Protein AF-A0A925DDR9-F1 (afdb_monomer_lite)

Radius of gyration: 21.04 Å; chains: 1; bounding box: 67×28×56 Å

Structure (mmCIF, N/CA/C/O backbone):
data_AF-A0A925DDR9-F1
#
_entry.id   AF-A0A925DDR9-F1
#
loop_
_atom_site.group_PDB
_atom_site.id
_atom_site.type_symbol
_atom_site.label_atom_id
_atom_site.label_alt_id
_atom_site.label_comp_id
_atom_site.label_asym_id
_atom_site.label_entity_id
_atom_site.label_seq_id
_atom_site.pdbx_PDB_ins_code
_atom_site.Cartn_x
_atom_site.Cartn_y
_atom_site.Cartn_z
_atom_site.occupancy
_atom_site.B_iso_or_equiv
_atom_site.auth_seq_id
_atom_site.auth_comp_id
_atom_site.auth_asym_id
_atom_site.auth_atom_id
_atom_site.pdbx_PDB_model_num
ATOM 1 N N . MET A 1 1 ? 18.186 9.700 -29.144 1.00 68.19 1 MET A N 1
ATOM 2 C CA . MET A 1 1 ? 16.904 9.398 -28.470 1.00 68.19 1 MET A CA 1
ATOM 3 C C . MET A 1 1 ? 15.807 9.459 -29.517 1.00 68.19 1 MET A C 1
ATOM 5 O O . MET A 1 1 ? 15.686 10.494 -30.167 1.00 68.19 1 MET A O 1
ATOM 9 N N . ASN A 1 2 ? 15.116 8.347 -29.766 1.00 89.81 2 ASN A N 1
ATOM 10 C CA . ASN A 1 2 ? 14.154 8.230 -30.861 1.00 89.81 2 ASN A CA 1
ATOM 11 C C . ASN A 1 2 ? 12.903 9.077 -30.527 1.00 89.81 2 ASN A C 1
ATOM 13 O O . ASN A 1 2 ? 12.505 9.107 -29.358 1.00 89.81 2 ASN A O 1
ATOM 17 N N . PRO A 1 3 ? 12.268 9.793 -31.478 1.00 89.12 3 PRO A N 1
ATOM 18 C CA . PRO A 1 3 ? 11.002 10.495 -31.233 1.00 89.12 3 PRO A CA 1
ATOM 19 C C . PRO A 1 3 ? 9.933 9.614 -30.568 1.00 89.12 3 PRO A C 1
ATOM 21 O O . PRO A 1 3 ? 9.202 10.097 -29.705 1.00 89.12 3 PRO A O 1
ATOM 24 N N . ARG A 1 4 ? 9.892 8.315 -30.891 1.00 85.31 4 ARG A N 1
ATOM 25 C CA . ARG A 1 4 ? 8.994 7.341 -30.251 1.00 85.31 4 ARG A CA 1
ATOM 26 C C . ARG A 1 4 ? 9.207 7.236 -28.733 1.00 85.31 4 ARG A C 1
ATOM 28 O O . ARG A 1 4 ? 8.231 7.250 -27.988 1.00 85.31 4 ARG A O 1
ATOM 35 N N . ASP A 1 5 ? 10.457 7.199 -28.272 1.00 82.06 5 ASP A N 1
ATOM 36 C CA . ASP A 1 5 ? 10.796 7.057 -26.846 1.00 82.06 5 ASP A CA 1
ATOM 37 C C . ASP A 1 5 ? 10.345 8.289 -26.052 1.00 82.06 5 ASP A C 1
ATOM 39 O O . ASP A 1 5 ? 9.828 8.178 -24.941 1.00 82.06 5 ASP A O 1
ATOM 43 N N . ARG A 1 6 ? 10.480 9.481 -26.652 1.00 85.12 6 ARG A N 1
ATOM 44 C CA . ARG A 1 6 ? 10.015 10.740 -26.049 1.00 85.12 6 ARG A CA 1
ATOM 45 C C . ARG A 1 6 ? 8.502 10.742 -25.859 1.00 85.12 6 ARG A C 1
ATOM 47 O O . ARG A 1 6 ? 8.031 11.114 -24.788 1.00 85.12 6 ARG A O 1
ATOM 54 N N . VAL A 1 7 ? 7.752 10.310 -26.873 1.00 87.94 7 VAL A N 1
ATOM 55 C CA . VAL A 1 7 ? 6.285 10.230 -26.797 1.00 87.94 7 VAL A CA 1
ATOM 56 C C . VAL A 1 7 ? 5.853 9.244 -25.709 1.00 87.94 7 VAL A C 1
ATOM 58 O O . VAL A 1 7 ? 4.974 9.572 -24.917 1.00 87.94 7 VAL A O 1
ATOM 61 N N . LEU A 1 8 ? 6.506 8.083 -25.604 1.00 81.88 8 LEU A N 1
ATOM 62 C CA . LEU A 1 8 ? 6.217 7.085 -24.567 1.00 81.88 8 LEU A CA 1
ATOM 63 C C . LEU A 1 8 ? 6.532 7.584 -23.152 1.00 81.88 8 LEU A C 1
ATOM 65 O O . LEU A 1 8 ? 5.742 7.352 -22.235 1.00 81.88 8 LEU A O 1
ATOM 69 N N . GLY A 1 9 ? 7.646 8.300 -22.976 1.00 81.88 9 GLY A N 1
ATOM 70 C CA . GLY A 1 9 ? 8.006 8.916 -21.699 1.00 81.88 9 GLY A CA 1
ATOM 71 C C . GLY A 1 9 ? 6.985 9.968 -21.262 1.00 81.88 9 GLY A C 1
ATOM 72 O O . GLY A 1 9 ? 6.488 9.920 -20.137 1.00 81.88 9 GLY A O 1
ATOM 73 N N . ILE A 1 10 ? 6.604 10.872 -22.174 1.00 86.88 10 ILE A N 1
ATOM 74 C CA . ILE A 1 10 ? 5.594 11.908 -21.905 1.00 86.88 10 ILE A CA 1
ATOM 75 C C . ILE A 1 10 ? 4.234 11.268 -21.599 1.00 86.88 10 ILE A C 1
ATOM 77 O O . ILE A 1 10 ? 3.593 11.646 -20.621 1.00 86.88 10 ILE A O 1
ATOM 81 N N . ALA A 1 11 ? 3.805 10.279 -22.387 1.00 85.69 11 ALA A N 1
ATOM 82 C CA . ALA A 1 11 ? 2.533 9.589 -22.177 1.00 85.69 11 ALA A CA 1
ATOM 83 C C . ALA A 1 11 ? 2.487 8.869 -20.820 1.00 85.69 11 ALA A C 1
ATOM 85 O O . ALA A 1 11 ? 1.515 9.015 -20.083 1.00 85.69 11 ALA A O 1
ATOM 86 N N . SER A 1 12 ? 3.555 8.154 -20.454 1.00 78.25 12 SER A N 1
ATOM 87 C CA . SER A 1 12 ? 3.683 7.478 -19.155 1.00 78.25 12 SER A CA 1
ATOM 88 C C . SER A 1 12 ? 3.620 8.470 -17.992 1.00 78.25 12 SER A C 1
ATOM 90 O O . SER A 1 12 ? 2.901 8.257 -17.014 1.00 78.25 12 SER A O 1
ATOM 92 N N . PHE A 1 13 ? 4.317 9.601 -18.112 1.00 83.12 13 PHE A N 1
ATOM 93 C CA . PHE A 1 13 ? 4.293 10.653 -17.100 1.00 83.12 13 PHE A CA 1
ATOM 94 C C . PHE A 1 13 ? 2.895 11.270 -16.941 1.00 83.12 13 PHE A C 1
ATOM 96 O O . PHE A 1 13 ? 2.384 11.364 -15.824 1.00 83.12 13 PHE A O 1
ATOM 103 N N . MET A 1 14 ? 2.234 11.609 -18.051 1.00 88.00 14 MET A N 1
ATOM 104 C CA . MET A 1 14 ? 0.867 12.141 -18.037 1.00 88.00 14 MET A CA 1
ATOM 105 C C . MET A 1 14 ? -0.128 11.139 -17.453 1.00 88.00 14 MET A C 1
ATOM 107 O O . MET A 1 14 ? -0.969 11.514 -16.638 1.00 88.00 14 MET A O 1
ATOM 111 N N . LEU A 1 15 ? 0.005 9.854 -17.793 1.00 83.31 15 LEU A N 1
ATOM 112 C CA . LEU A 1 15 ? -0.807 8.791 -17.209 1.00 83.31 15 LEU A CA 1
ATOM 113 C C . LEU A 1 15 ? -0.657 8.760 -15.684 1.00 83.31 15 LEU A C 1
ATOM 115 O O . LEU A 1 15 ? -1.656 8.697 -14.979 1.00 83.31 15 LEU A O 1
ATOM 119 N N . THR A 1 16 ? 0.567 8.885 -15.168 1.00 82.25 16 THR A N 1
ATOM 120 C CA . THR A 1 16 ? 0.846 8.948 -13.719 1.00 82.25 16 THR A CA 1
ATOM 121 C C . THR A 1 16 ? 0.137 10.114 -13.052 1.00 82.25 16 THR A C 1
ATOM 123 O O . THR A 1 16 ? -0.524 9.937 -12.029 1.00 82.25 16 THR A O 1
ATOM 126 N N . LEU A 1 17 ? 0.278 11.307 -13.640 1.00 85.75 17 LEU A N 1
ATOM 127 C CA . LEU A 1 17 ? -0.295 12.539 -13.109 1.00 85.75 17 LEU A CA 1
ATOM 128 C C . LEU A 1 17 ? -1.821 12.484 -13.058 1.00 85.75 17 LEU A C 1
ATOM 130 O O . LEU A 1 17 ? -2.414 13.085 -12.168 1.00 85.75 17 LEU A O 1
ATOM 134 N N . LEU A 1 18 ? -2.450 11.747 -13.974 1.00 87.88 18 LEU A N 1
ATOM 135 C CA . LEU A 1 18 ? -3.895 11.538 -13.985 1.00 87.88 18 LEU A CA 1
ATOM 136 C C . LEU A 1 18 ? -4.329 10.406 -13.043 1.00 87.88 18 LEU A C 1
ATOM 138 O O . LEU A 1 18 ? -5.323 10.549 -12.332 1.00 87.88 18 LEU A O 1
ATOM 142 N N . LEU A 1 19 ? -3.592 9.291 -12.993 1.00 81.88 19 LEU A N 1
ATOM 143 C CA . LEU A 1 19 ? -3.979 8.118 -12.203 1.00 81.88 19 LEU A CA 1
ATOM 144 C C . LEU A 1 19 ? -3.773 8.338 -10.700 1.00 81.88 19 LEU A C 1
ATOM 146 O O . LEU A 1 19 ? -4.612 7.931 -9.897 1.00 81.88 19 LEU A O 1
ATOM 150 N N . ALA A 1 20 ? -2.677 8.993 -10.309 1.00 82.19 20 ALA A N 1
ATOM 151 C CA . ALA A 1 20 ? -2.335 9.237 -8.911 1.00 82.19 20 ALA A CA 1
ATOM 152 C C . ALA A 1 20 ? -3.447 9.955 -8.118 1.00 82.19 20 ALA A C 1
ATOM 154 O O . ALA A 1 20 ? -3.852 9.419 -7.083 1.00 82.19 20 ALA A O 1
ATOM 155 N N . PRO A 1 21 ? -4.006 11.100 -8.565 1.00 85.25 21 PRO A N 1
ATOM 156 C CA . PRO A 1 21 ? -5.083 11.770 -7.840 1.00 85.25 21 PRO A CA 1
ATOM 157 C C . PRO A 1 21 ? -6.371 10.944 -7.816 1.00 85.25 21 PRO A C 1
ATOM 159 O O . PRO A 1 21 ? -7.066 10.948 -6.802 1.00 85.25 21 PRO A O 1
ATOM 162 N N . VAL A 1 22 ? -6.678 10.190 -8.879 1.00 85.69 22 VAL A N 1
ATOM 163 C CA . VAL A 1 22 ? -7.856 9.309 -8.920 1.00 85.69 22 VAL A CA 1
ATOM 164 C C . VAL A 1 22 ? -7.731 8.192 -7.886 1.00 85.69 22 VAL A C 1
ATOM 166 O O . VAL A 1 22 ? -8.658 7.966 -7.108 1.00 85.69 22 VAL A O 1
ATOM 169 N N . VAL A 1 23 ? -6.579 7.521 -7.824 1.00 80.81 23 VAL A N 1
ATOM 170 C CA . VAL A 1 23 ? -6.331 6.455 -6.844 1.00 80.81 23 VAL A CA 1
ATOM 171 C C . VAL A 1 23 ? -6.284 7.021 -5.425 1.00 80.81 23 VAL A C 1
ATOM 173 O O . VAL A 1 23 ? -6.903 6.456 -4.524 1.00 80.81 23 VAL A O 1
ATOM 176 N N . ALA A 1 24 ? -5.635 8.169 -5.220 1.00 80.69 24 ALA A N 1
ATOM 177 C CA . ALA A 1 24 ? -5.625 8.850 -3.929 1.00 80.69 24 ALA A CA 1
ATOM 178 C C . ALA A 1 24 ? -7.048 9.205 -3.474 1.00 80.69 24 ALA A C 1
ATOM 180 O O . ALA A 1 24 ? -7.408 8.945 -2.328 1.00 80.69 24 ALA A O 1
ATOM 181 N N . TRP A 1 25 ? -7.886 9.728 -4.371 1.00 85.31 25 TRP A N 1
ATOM 182 C CA . TRP A 1 25 ? -9.284 10.033 -4.080 1.00 85.31 25 TRP A CA 1
ATOM 183 C C . TRP A 1 25 ? -10.108 8.774 -3.780 1.00 85.31 25 TRP A C 1
ATOM 185 O O . TRP A 1 25 ? -10.902 8.778 -2.840 1.00 85.31 25 TRP A O 1
ATOM 195 N N . LEU A 1 26 ? -9.893 7.677 -4.512 1.00 85.00 26 LEU A N 1
ATOM 196 C CA . LEU A 1 26 ? -10.564 6.395 -4.265 1.00 85.00 26 LEU A CA 1
ATOM 197 C C . LEU A 1 26 ? -10.207 5.802 -2.895 1.00 85.00 26 LEU A C 1
ATOM 199 O O . LEU A 1 26 ? -11.085 5.273 -2.212 1.00 85.00 26 LEU A O 1
ATOM 203 N N . ILE A 1 27 ? -8.941 5.905 -2.486 1.00 79.75 27 ILE A N 1
ATOM 204 C CA . ILE A 1 27 ? -8.450 5.386 -1.203 1.00 79.75 27 ILE A CA 1
ATOM 205 C C . ILE A 1 27 ? -8.884 6.294 -0.043 1.00 79.75 27 ILE A C 1
ATOM 207 O O . ILE A 1 27 ? -9.393 5.815 0.972 1.00 79.75 27 ILE A O 1
ATOM 211 N N . LEU A 1 28 ? -8.698 7.611 -0.182 1.00 76.81 28 LEU A N 1
ATOM 212 C CA . LEU A 1 28 ? -8.918 8.586 0.891 1.00 76.81 28 LEU A CA 1
ATOM 213 C C . LEU A 1 28 ? -10.363 9.085 0.978 1.00 76.81 28 LEU A C 1
ATOM 215 O O . LEU A 1 28 ? -10.757 9.614 2.013 1.00 76.81 28 LEU A O 1
ATOM 219 N N . GLY A 1 29 ? -11.179 8.927 -0.062 1.00 83.62 29 GLY A N 1
ATOM 220 C CA . GLY A 1 29 ? -12.555 9.428 -0.102 1.00 83.62 29 GLY A CA 1
ATOM 221 C C . GLY A 1 29 ? -13.425 8.952 1.072 1.00 83.62 29 GLY A C 1
ATOM 222 O O . GLY A 1 29 ? -13.992 9.791 1.782 1.00 83.62 29 GLY A O 1
ATOM 223 N N . PRO A 1 30 ? -13.521 7.636 1.342 1.00 77.56 30 PRO A N 1
ATOM 224 C CA . PRO A 1 30 ? -14.271 7.116 2.488 1.00 77.56 30 PRO A CA 1
ATOM 225 C C . PRO A 1 30 ? -13.692 7.590 3.826 1.00 77.56 30 PRO A C 1
ATOM 227 O O . PRO A 1 30 ? -14.434 7.932 4.750 1.00 77.56 30 PRO A O 1
ATOM 230 N N . VAL A 1 31 ? -12.361 7.645 3.906 1.00 70.94 31 VAL A N 1
ATOM 231 C CA . VAL A 1 31 ? -11.603 8.055 5.094 1.00 70.94 31 VAL A CA 1
ATOM 232 C C . VAL A 1 31 ? -11.928 9.507 5.444 1.00 70.94 31 VAL A C 1
ATOM 234 O O . VAL A 1 31 ? -12.344 9.791 6.566 1.00 70.94 31 VAL A O 1
ATOM 237 N N . ASN A 1 32 ? -11.840 10.414 4.472 1.00 80.44 32 ASN A N 1
ATOM 238 C CA . ASN A 1 32 ? -12.078 11.841 4.662 1.00 80.44 32 ASN A CA 1
ATOM 239 C C . ASN A 1 32 ? -13.547 12.134 5.022 1.00 80.44 32 ASN A C 1
ATOM 241 O O . ASN A 1 32 ? -13.834 12.905 5.938 1.00 80.44 32 ASN A O 1
ATOM 245 N N . ARG A 1 33 ? -14.495 11.438 4.375 1.00 82.94 33 ARG A N 1
ATOM 246 C CA . ARG A 1 33 ? -15.934 11.560 4.682 1.00 82.94 33 ARG A CA 1
ATOM 247 C C . ARG A 1 33 ? -16.277 11.131 6.108 1.00 82.94 33 ARG A C 1
ATOM 249 O O . ARG A 1 33 ? -17.169 11.717 6.716 1.00 82.94 33 ARG A O 1
ATOM 256 N N . THR A 1 34 ? -15.599 10.110 6.626 1.00 76.19 34 THR A N 1
ATOM 257 C CA . THR A 1 34 ? -15.866 9.576 7.969 1.00 76.19 34 THR A CA 1
ATOM 258 C C . THR A 1 34 ? -15.148 10.400 9.038 1.00 76.19 34 THR A C 1
ATOM 260 O O . THR A 1 34 ? -15.746 10.751 10.054 1.00 76.19 34 THR A O 1
ATOM 263 N N . GLY A 1 35 ? -13.893 10.783 8.780 1.00 67.50 35 GLY A N 1
ATOM 264 C CA . GLY A 1 35 ? -13.079 11.584 9.695 1.00 67.50 35 GLY A CA 1
ATOM 265 C C . GLY A 1 35 ? -13.635 12.987 9.948 1.00 67.50 35 GLY A C 1
ATOM 266 O O . GLY A 1 35 ? -13.524 13.487 11.064 1.00 67.50 35 GLY A O 1
ATOM 267 N N . GLY A 1 36 ? -14.290 13.599 8.956 1.00 73.38 36 GLY A N 1
ATOM 268 C CA . GLY A 1 36 ? -14.921 14.912 9.120 1.00 73.38 36 GLY A CA 1
ATOM 269 C C . GLY A 1 36 ? -16.173 14.912 10.006 1.00 73.38 36 GLY A C 1
ATOM 270 O O . GLY A 1 36 ? -16.526 15.950 10.561 1.00 73.38 36 GLY A O 1
ATOM 271 N N . LYS A 1 37 ? -16.845 13.763 10.167 1.00 75.44 37 LYS A N 1
ATOM 272 C CA . LYS A 1 37 ? -18.136 13.677 10.874 1.00 75.44 37 LYS A CA 1
ATOM 273 C C . LYS A 1 37 ? -18.014 13.352 12.360 1.00 75.44 37 LYS A C 1
ATOM 275 O O . LYS A 1 37 ? -18.917 13.678 13.122 1.00 75.44 37 LYS A O 1
ATOM 280 N N . LEU A 1 38 ? -16.926 12.713 12.786 1.00 64.94 38 LEU A N 1
ATOM 281 C CA . LEU A 1 38 ? -16.796 12.178 14.141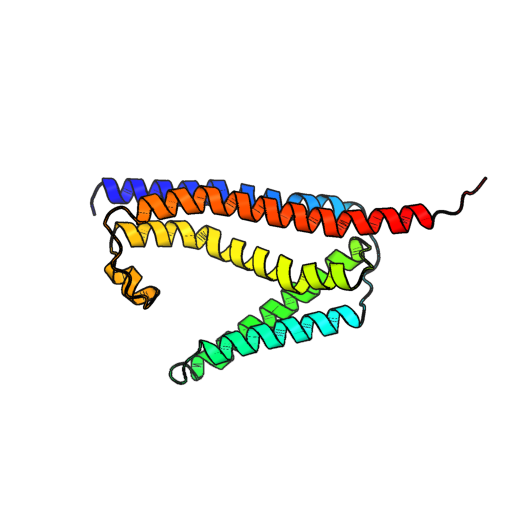 1.00 64.94 38 LEU A CA 1
ATOM 282 C C . LEU A 1 38 ? -15.606 12.823 14.865 1.00 64.94 38 LEU A C 1
ATOM 284 O O . LEU A 1 38 ? -14.466 12.375 14.759 1.00 64.94 38 LEU A O 1
ATOM 288 N N . LYS A 1 39 ? -15.878 13.874 15.649 1.00 70.94 39 LYS A N 1
ATOM 289 C CA . LYS A 1 39 ? -14.910 14.498 16.574 1.00 70.94 39 LYS A CA 1
ATOM 290 C C . LYS A 1 39 ? -14.796 13.706 17.887 1.00 70.94 39 LYS A C 1
ATOM 292 O O . LYS A 1 39 ? -14.917 14.268 18.970 1.00 70.94 39 LYS A O 1
ATOM 297 N N . ALA A 1 40 ? -14.620 12.388 17.810 1.00 75.12 40 ALA A N 1
ATOM 298 C CA . ALA A 1 40 ? -14.418 11.581 19.010 1.00 75.12 40 ALA A CA 1
ATOM 299 C C . ALA A 1 40 ? -12.975 11.747 19.539 1.00 75.12 40 ALA A C 1
ATOM 301 O O . ALA A 1 40 ? -12.040 11.813 18.734 1.00 75.12 40 ALA A O 1
ATOM 302 N N . PRO A 1 41 ? -12.766 11.797 20.869 1.00 82.00 41 PRO A N 1
ATOM 303 C CA . PRO A 1 41 ? -11.428 11.846 21.452 1.00 82.00 41 PRO A CA 1
ATOM 304 C C . PRO A 1 41 ? -10.635 10.578 21.104 1.00 82.00 41 PRO A C 1
ATOM 306 O O . PRO A 1 41 ? -11.194 9.480 21.032 1.00 82.00 41 PRO A O 1
ATOM 309 N N . THR A 1 42 ? -9.326 10.725 20.895 1.00 84.12 42 THR A N 1
ATOM 310 C CA . THR A 1 42 ? -8.424 9.607 20.595 1.00 84.12 42 THR A CA 1
ATOM 311 C C . THR A 1 42 ? -8.272 8.704 21.818 1.00 84.12 42 THR A C 1
ATOM 313 O O . THR A 1 42 ? -7.752 9.131 22.846 1.00 84.12 42 THR A O 1
ATOM 316 N N . ARG A 1 43 ? -8.724 7.454 21.713 1.00 87.38 43 ARG A N 1
ATOM 317 C CA . ARG A 1 43 ? -8.572 6.400 22.715 1.00 87.38 43 ARG A CA 1
ATOM 318 C C . ARG A 1 43 ? -7.588 5.367 22.186 1.00 87.38 43 ARG A C 1
ATOM 320 O O . ARG A 1 43 ? -7.822 4.759 21.141 1.00 87.38 43 ARG A O 1
ATOM 327 N N . PHE A 1 44 ? -6.502 5.177 22.921 1.00 88.94 44 PHE A N 1
ATOM 328 C CA . PHE A 1 44 ? -5.532 4.127 22.649 1.00 88.94 44 PHE A CA 1
ATOM 329 C C . PHE A 1 44 ? -6.020 2.811 23.247 1.00 88.94 44 PHE A C 1
ATOM 331 O O . PHE A 1 44 ? -6.400 2.763 24.417 1.00 88.94 44 PHE A O 1
ATOM 338 N N . HIS A 1 45 ? -6.009 1.743 22.451 1.00 93.31 45 HIS A N 1
ATOM 339 C CA . HIS A 1 45 ? -6.246 0.394 22.945 1.00 93.31 45 HIS A CA 1
ATOM 340 C C . HIS A 1 45 ? -4.931 -0.385 22.963 1.00 93.31 45 HIS A C 1
ATOM 342 O O . HIS A 1 45 ? -4.152 -0.314 22.016 1.00 93.31 45 HIS A O 1
ATOM 348 N N . LEU A 1 46 ? -4.706 -1.192 24.007 1.00 95.31 46 LEU A N 1
ATOM 349 C CA . LEU A 1 46 ? -3.505 -2.033 24.123 1.00 95.31 46 LEU A CA 1
ATOM 350 C C . LEU A 1 46 ? -3.329 -2.963 22.908 1.00 95.31 46 LEU A C 1
ATOM 352 O O . LEU A 1 46 ? -2.213 -3.218 22.469 1.00 95.31 46 LEU A O 1
ATOM 356 N N . ILE A 1 47 ? -4.437 -3.415 22.311 1.00 95.44 47 ILE A N 1
ATOM 357 C CA . ILE A 1 47 ? -4.408 -4.267 21.118 1.00 95.44 47 ILE A CA 1
ATOM 358 C C . ILE A 1 47 ? -3.773 -3.578 19.900 1.00 95.44 47 ILE A C 1
ATOM 360 O O . ILE A 1 47 ? -3.164 -4.249 19.074 1.00 95.44 47 ILE A O 1
ATOM 364 N N . ASP A 1 48 ? -3.853 -2.248 19.795 1.00 93.69 48 ASP A N 1
ATOM 365 C CA . ASP A 1 48 ? -3.218 -1.508 18.698 1.00 93.69 48 ASP A CA 1
ATOM 366 C C . ASP A 1 48 ? -1.698 -1.593 18.772 1.00 93.69 48 ASP A C 1
ATOM 368 O O . ASP A 1 48 ? -1.025 -1.610 17.744 1.00 93.69 48 ASP A O 1
ATOM 372 N N . PHE A 1 49 ? -1.162 -1.652 19.991 1.00 95.31 49 PHE A N 1
ATOM 373 C CA . PHE A 1 49 ? 0.260 -1.840 20.226 1.00 95.31 49 PHE A CA 1
ATOM 374 C C . PHE A 1 49 ? 0.700 -3.265 19.867 1.00 95.31 49 PHE A C 1
ATOM 376 O O . PHE A 1 49 ? 1.756 -3.451 19.274 1.00 95.31 49 PHE A O 1
ATOM 383 N N . VAL A 1 50 ? -0.132 -4.277 20.130 1.00 96.75 50 VAL A N 1
ATOM 384 C CA . VAL A 1 50 ? 0.153 -5.656 19.694 1.00 96.75 50 VAL A CA 1
ATOM 385 C C . VAL A 1 50 ? 0.245 -5.736 18.167 1.00 96.75 50 VAL A C 1
ATOM 387 O O . VAL A 1 50 ? 1.193 -6.313 17.640 1.00 96.75 50 VAL A O 1
ATOM 390 N N . TRP A 1 51 ? -0.683 -5.104 17.441 1.00 95.81 51 TRP A N 1
ATOM 391 C CA . TRP A 1 51 ? -0.626 -5.058 15.975 1.00 95.81 51 TRP A CA 1
ATOM 392 C C . TRP A 1 51 ? 0.592 -4.294 15.444 1.00 95.81 51 TRP A C 1
ATOM 394 O O . TRP A 1 51 ? 1.170 -4.701 14.438 1.00 95.81 51 TRP A O 1
ATOM 404 N N . LEU A 1 52 ? 1.024 -3.239 16.143 1.00 94.06 52 LEU A N 1
ATOM 405 C CA . LEU A 1 52 ? 2.278 -2.545 15.848 1.00 94.06 52 LEU A CA 1
ATOM 406 C C . LEU A 1 52 ? 3.486 -3.479 15.976 1.00 94.06 52 LEU A C 1
ATOM 408 O O . LEU A 1 52 ? 4.328 -3.506 15.083 1.00 94.06 52 LEU A O 1
ATOM 412 N N . LEU A 1 53 ? 3.564 -4.262 17.056 1.00 96.56 53 LEU A N 1
ATOM 413 C CA . LEU A 1 53 ? 4.650 -5.225 17.254 1.00 96.56 53 LEU A CA 1
ATOM 414 C C . LEU A 1 53 ? 4.685 -6.270 16.135 1.00 96.56 53 LEU A C 1
ATOM 416 O O . LEU A 1 53 ? 5.759 -6.564 15.615 1.00 96.56 53 LEU A O 1
ATOM 420 N N . VAL A 1 54 ? 3.523 -6.783 15.719 1.00 95.81 54 VAL A N 1
ATOM 421 C CA . VAL A 1 54 ? 3.421 -7.706 14.576 1.00 95.81 54 VAL A CA 1
ATOM 422 C C . VAL A 1 54 ? 3.959 -7.050 13.303 1.00 95.81 54 VAL A C 1
ATOM 424 O O . VAL A 1 54 ? 4.778 -7.641 12.604 1.00 95.81 54 VAL A O 1
ATOM 427 N N . GLN A 1 55 ? 3.557 -5.810 13.017 1.00 93.06 55 GLN A N 1
ATOM 428 C CA . GLN A 1 55 ? 4.027 -5.078 11.840 1.00 93.06 55 GLN A CA 1
ATOM 429 C C . GLN A 1 55 ? 5.546 -4.843 11.871 1.00 93.06 55 GLN A C 1
ATOM 431 O O . GLN A 1 55 ? 6.216 -5.001 10.850 1.00 93.06 55 GLN A O 1
ATOM 436 N N . PHE A 1 56 ? 6.102 -4.530 13.044 1.00 93.81 56 PHE A N 1
ATOM 437 C CA . PHE A 1 56 ? 7.545 -4.417 13.246 1.00 93.81 56 PHE A CA 1
ATOM 438 C C . PHE A 1 56 ? 8.275 -5.737 13.007 1.00 93.81 56 PHE A C 1
ATOM 440 O O . PHE A 1 56 ? 9.295 -5.737 12.326 1.00 93.81 56 PHE A O 1
ATOM 447 N N . GLN A 1 57 ? 7.763 -6.857 13.524 1.00 95.44 57 GLN A N 1
ATOM 448 C CA . GLN A 1 57 ? 8.372 -8.174 13.315 1.00 95.44 57 GLN A CA 1
ATOM 449 C C . GLN A 1 57 ? 8.360 -8.582 11.841 1.00 95.44 57 GLN A C 1
ATOM 451 O O . GLN A 1 57 ? 9.376 -9.053 11.338 1.00 95.44 57 GLN A O 1
ATOM 456 N N . VAL A 1 58 ? 7.250 -8.352 11.133 1.00 91.88 58 VAL A N 1
ATOM 457 C CA . VAL A 1 58 ? 7.157 -8.616 9.688 1.00 91.88 58 VAL A CA 1
ATOM 458 C C . VAL A 1 58 ? 8.161 -7.757 8.919 1.00 91.88 58 VAL A C 1
ATOM 460 O O . VAL A 1 58 ? 8.887 -8.267 8.068 1.00 91.88 58 VAL A O 1
ATOM 463 N N . GLY A 1 59 ? 8.248 -6.467 9.247 1.00 88.88 59 GLY A N 1
ATOM 464 C CA . GLY A 1 59 ? 9.201 -5.556 8.623 1.00 88.88 59 GLY A CA 1
ATOM 465 C C . GLY A 1 59 ? 10.660 -5.915 8.893 1.00 88.88 59 GLY A C 1
ATOM 466 O O . GLY A 1 59 ? 11.466 -5.952 7.969 1.00 88.88 59 GLY A O 1
ATOM 467 N N . LEU A 1 60 ? 10.995 -6.251 10.140 1.00 90.88 60 LEU A N 1
ATOM 468 C CA . LEU A 1 60 ? 12.320 -6.734 10.526 1.00 90.88 60 LEU A CA 1
ATOM 469 C C . LEU A 1 60 ? 12.672 -8.042 9.820 1.00 90.88 60 LEU A C 1
ATOM 471 O O . LEU A 1 60 ? 13.771 -8.159 9.288 1.00 90.88 60 LEU A O 1
ATOM 475 N N . GLY A 1 61 ? 11.742 -8.999 9.780 1.00 91.38 61 GLY A N 1
ATOM 476 C CA . GLY A 1 61 ? 11.918 -10.261 9.065 1.00 91.38 61 GLY A CA 1
ATOM 477 C C . GLY A 1 61 ? 12.208 -10.032 7.583 1.00 91.38 61 GLY A C 1
ATOM 478 O O . GLY A 1 61 ? 13.158 -10.599 7.050 1.00 91.38 61 GLY A O 1
ATOM 479 N N . PHE A 1 62 ? 11.467 -9.120 6.946 1.00 87.75 62 PHE A N 1
ATOM 480 C CA . PHE A 1 62 ? 11.724 -8.709 5.567 1.00 87.75 62 PHE A CA 1
ATOM 481 C C . PHE A 1 62 ? 13.111 -8.063 5.411 1.00 87.75 62 PHE A C 1
ATOM 483 O O . PHE A 1 62 ? 13.890 -8.464 4.550 1.00 87.75 62 PHE A O 1
ATOM 490 N N . CYS A 1 63 ? 13.473 -7.104 6.266 1.00 87.00 63 CYS A N 1
ATOM 491 C CA . CYS A 1 63 ? 14.790 -6.468 6.216 1.00 87.00 63 CYS A CA 1
ATOM 492 C C . CYS A 1 63 ? 15.932 -7.480 6.386 1.00 87.00 63 CYS A C 1
ATOM 494 O O . CYS A 1 63 ? 16.897 -7.426 5.632 1.00 87.00 63 CYS A O 1
ATOM 496 N N . LEU A 1 64 ? 15.825 -8.414 7.333 1.00 88.62 64 LEU A N 1
ATOM 497 C CA . LEU A 1 64 ? 16.852 -9.431 7.577 1.00 88.62 64 LEU A CA 1
ATOM 498 C C . LEU A 1 64 ? 16.962 -10.447 6.434 1.00 88.62 64 LEU A C 1
ATOM 500 O O . LEU A 1 64 ? 18.060 -10.909 6.142 1.00 88.62 64 LEU A O 1
ATOM 504 N N . GLN A 1 65 ? 15.849 -10.785 5.779 1.00 89.00 65 GLN A N 1
ATOM 505 C CA . GLN A 1 65 ? 15.847 -11.733 4.667 1.00 89.00 65 GLN A CA 1
ATOM 506 C C . GLN A 1 65 ? 16.449 -11.140 3.385 1.00 89.00 65 GLN A C 1
ATOM 508 O O . GLN A 1 65 ? 17.144 -11.845 2.657 1.00 89.00 65 GLN A O 1
ATOM 513 N N . TYR A 1 66 ? 16.180 -9.864 3.096 1.00 83.94 66 TYR A N 1
ATOM 514 C CA . TYR A 1 66 ? 16.542 -9.250 1.812 1.00 83.94 66 TYR A CA 1
ATOM 515 C C . TYR A 1 66 ? 17.798 -8.371 1.863 1.00 83.94 66 TYR A C 1
ATOM 517 O O . TYR A 1 66 ? 18.445 -8.174 0.833 1.00 83.94 66 TYR A O 1
ATOM 525 N N . ILE A 1 67 ? 18.185 -7.843 3.029 1.00 83.81 67 ILE A N 1
ATOM 526 C CA . ILE A 1 67 ? 19.399 -7.031 3.158 1.00 83.81 67 ILE A CA 1
ATOM 527 C C . ILE A 1 67 ? 20.581 -7.966 3.424 1.00 83.81 67 ILE A C 1
ATOM 529 O O . ILE A 1 67 ? 20.845 -8.364 4.556 1.00 83.81 67 ILE A O 1
ATOM 533 N N . GLY A 1 68 ? 21.310 -8.315 2.363 1.0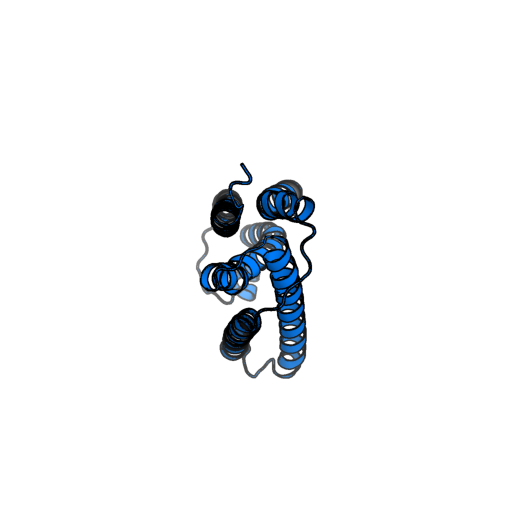0 80.62 68 GLY A N 1
ATOM 534 C CA . GLY A 1 68 ? 22.541 -9.096 2.479 1.00 80.62 68 GLY A CA 1
ATOM 535 C C . GLY A 1 68 ? 23.601 -8.400 3.346 1.00 80.62 68 GLY A C 1
ATOM 536 O O . GLY A 1 68 ? 23.636 -7.172 3.450 1.00 80.62 68 GLY A O 1
ATOM 537 N N . VAL A 1 69 ? 24.522 -9.188 3.913 1.00 82.06 69 VAL A N 1
ATOM 538 C CA . VAL A 1 69 ? 25.605 -8.725 4.815 1.00 82.06 69 VAL A CA 1
ATOM 539 C C . VAL A 1 69 ? 26.437 -7.582 4.206 1.00 82.06 69 VAL A C 1
ATOM 541 O O . VAL A 1 69 ? 26.961 -6.732 4.918 1.00 82.06 69 VAL A O 1
ATOM 544 N N . GLN A 1 70 ? 26.496 -7.504 2.875 1.00 81.12 70 GLN A N 1
ATOM 545 C CA . GLN A 1 70 ? 27.199 -6.465 2.113 1.00 81.12 70 GLN A CA 1
ATOM 546 C C . GLN A 1 70 ? 26.670 -5.038 2.367 1.00 81.12 70 GLN A C 1
ATOM 548 O O . GLN A 1 70 ? 27.414 -4.075 2.201 1.00 81.12 70 GLN A O 1
ATOM 553 N N . TYR A 1 71 ? 25.419 -4.882 2.810 1.00 85.12 71 TYR A N 1
ATOM 554 C CA . TYR A 1 71 ? 24.771 -3.580 3.020 1.00 85.12 71 TYR A CA 1
ATOM 555 C C . TYR A 1 71 ? 24.646 -3.190 4.503 1.00 85.12 71 TYR A C 1
ATOM 557 O O . TYR A 1 71 ? 23.801 -2.372 4.865 1.00 85.12 71 TYR A O 1
ATOM 565 N N . GLN A 1 72 ? 25.498 -3.731 5.379 1.00 84.19 72 GLN A N 1
ATOM 566 C CA . GLN A 1 72 ? 25.409 -3.552 6.836 1.00 84.19 72 GLN A CA 1
ATOM 567 C C . GLN A 1 72 ? 25.416 -2.079 7.293 1.00 84.19 72 GLN A C 1
ATOM 569 O O . GLN A 1 72 ? 24.737 -1.725 8.253 1.00 84.19 72 GLN A O 1
ATOM 574 N N . ARG A 1 73 ? 26.134 -1.188 6.588 1.00 83.88 73 ARG A N 1
ATOM 575 C CA . ARG A 1 73 ? 26.123 0.261 6.887 1.00 83.88 73 ARG A CA 1
ATOM 576 C C . ARG A 1 73 ? 24.789 0.923 6.535 1.00 83.88 73 ARG A C 1
ATOM 578 O O . ARG A 1 73 ? 24.311 1.771 7.281 1.00 83.88 73 ARG A O 1
ATOM 585 N N . SER A 1 74 ? 24.172 0.518 5.427 1.00 86.88 74 SER A N 1
ATOM 586 C CA . SER A 1 74 ? 22.854 1.009 5.008 1.00 86.88 74 SER A CA 1
ATOM 587 C C . SER A 1 74 ? 21.722 0.389 5.825 1.00 86.88 74 SER A C 1
ATOM 589 O O . SER A 1 74 ? 20.660 0.996 5.933 1.00 86.88 74 SER A O 1
ATOM 591 N N . PHE A 1 75 ? 21.949 -0.780 6.435 1.00 86.94 75 PHE A N 1
ATOM 592 C CA . PHE A 1 75 ? 20.960 -1.489 7.246 1.00 86.94 75 PHE A CA 1
ATOM 593 C C . PHE A 1 75 ? 20.409 -0.620 8.377 1.00 86.94 75 PHE A C 1
ATOM 595 O O . PHE A 1 75 ? 19.197 -0.506 8.508 1.00 86.94 75 PHE A O 1
ATOM 602 N N . LEU A 1 76 ? 21.270 0.046 9.156 1.00 88.31 76 LEU A N 1
ATOM 603 C CA . LEU A 1 76 ? 20.815 0.867 10.284 1.00 88.31 76 LEU A CA 1
ATOM 604 C C . LEU A 1 76 ? 19.995 2.080 9.822 1.00 88.31 76 LEU A C 1
ATOM 606 O O . LEU A 1 76 ? 18.991 2.425 10.445 1.00 88.31 76 LEU A O 1
ATOM 610 N N . MET A 1 77 ? 20.381 2.696 8.703 1.00 90.12 77 MET A N 1
ATOM 611 C CA . MET A 1 77 ? 19.633 3.800 8.100 1.00 90.12 77 MET A CA 1
ATOM 612 C C . MET A 1 77 ? 18.262 3.333 7.594 1.00 90.12 77 MET A C 1
ATOM 614 O O . MET A 1 77 ? 17.249 3.941 7.937 1.00 90.12 77 MET A O 1
ATOM 618 N N . LEU A 1 78 ? 18.218 2.231 6.835 1.00 86.94 78 LEU A N 1
ATOM 619 C CA . LEU A 1 78 ? 16.981 1.621 6.338 1.00 86.94 78 LEU A CA 1
ATOM 620 C C . LEU A 1 78 ? 16.062 1.204 7.485 1.00 86.94 78 LEU A C 1
ATOM 622 O O . LEU A 1 78 ? 14.871 1.498 7.451 1.00 86.94 78 LEU A O 1
ATOM 626 N N . LEU A 1 79 ? 16.620 0.579 8.522 1.00 89.19 79 LEU A N 1
ATOM 627 C CA . LEU A 1 79 ? 15.884 0.155 9.704 1.00 89.19 79 LEU A CA 1
ATOM 628 C C . LEU A 1 79 ? 15.302 1.350 10.459 1.00 89.19 79 LEU A C 1
ATOM 630 O O . LEU A 1 79 ? 14.140 1.310 10.854 1.00 89.19 79 LEU A O 1
ATOM 634 N N . THR A 1 80 ? 16.079 2.420 10.638 1.00 90.88 80 THR A N 1
ATOM 635 C CA . THR A 1 80 ? 15.610 3.644 11.305 1.00 90.88 80 THR A CA 1
ATOM 636 C C . THR A 1 80 ? 14.487 4.291 10.505 1.00 90.88 80 THR A C 1
ATOM 638 O O . THR A 1 80 ? 13.426 4.578 11.056 1.00 90.88 80 THR A O 1
ATOM 641 N N . PHE A 1 81 ? 14.681 4.461 9.195 1.00 90.25 81 PHE A N 1
ATOM 642 C CA . PHE A 1 81 ? 13.665 5.009 8.301 1.00 90.25 81 PHE A CA 1
ATOM 643 C C . PHE A 1 81 ? 12.379 4.177 8.330 1.00 90.25 81 PHE A C 1
ATOM 645 O O . PHE A 1 81 ? 11.294 4.721 8.528 1.00 90.25 81 PHE A O 1
ATOM 652 N N . PHE A 1 82 ? 12.503 2.855 8.205 1.00 89.00 82 PHE A N 1
ATOM 653 C CA . PHE A 1 82 ? 11.375 1.934 8.257 1.00 89.00 82 PHE A CA 1
ATOM 654 C C . PHE A 1 82 ? 10.659 1.992 9.612 1.00 89.00 82 PHE A C 1
ATOM 656 O O . PHE A 1 82 ? 9.435 2.074 9.656 1.00 89.00 82 PHE A O 1
ATOM 663 N N . SER A 1 83 ? 11.407 2.028 10.717 1.00 91.12 83 SER A N 1
ATOM 664 C CA . SER A 1 83 ? 10.847 2.116 12.070 1.00 91.12 83 SER A CA 1
ATOM 665 C C . SER A 1 83 ? 10.050 3.404 12.268 1.00 91.12 83 SER A C 1
ATOM 667 O O . SER A 1 83 ? 8.927 3.368 12.768 1.00 91.12 83 SER A O 1
ATOM 669 N N . VAL A 1 84 ? 10.597 4.542 11.832 1.00 93.38 84 VAL A N 1
ATOM 670 C CA . VAL A 1 84 ? 9.914 5.841 11.888 1.00 93.38 84 VAL A CA 1
ATOM 671 C C . VAL A 1 84 ? 8.666 5.836 11.004 1.00 93.38 84 VAL A C 1
ATOM 673 O O . VAL A 1 84 ? 7.610 6.286 11.447 1.00 93.38 84 VAL A O 1
ATOM 676 N N . ALA A 1 85 ? 8.753 5.286 9.790 1.00 89.81 85 ALA A N 1
ATOM 677 C CA . ALA A 1 85 ? 7.617 5.178 8.881 1.00 89.81 85 ALA A CA 1
ATOM 678 C C . ALA A 1 85 ? 6.489 4.321 9.479 1.00 89.81 85 ALA A C 1
ATOM 680 O O . ALA A 1 85 ? 5.339 4.758 9.498 1.00 89.81 85 ALA A O 1
ATOM 681 N N . VAL A 1 86 ? 6.811 3.148 10.035 1.00 91.00 86 VAL A N 1
ATOM 682 C CA . VAL A 1 86 ? 5.841 2.260 10.696 1.00 91.00 86 VAL A CA 1
ATOM 683 C C . VAL A 1 86 ? 5.198 2.941 11.905 1.00 91.00 86 VAL A C 1
ATOM 685 O O . VAL A 1 86 ? 3.976 2.896 12.042 1.00 91.00 86 VAL A O 1
ATOM 688 N N . LEU A 1 87 ? 5.975 3.631 12.746 1.00 94.06 87 LEU A N 1
ATOM 689 C CA . LEU A 1 87 ? 5.440 4.373 13.893 1.00 94.06 87 LEU A CA 1
ATOM 690 C C . LEU A 1 87 ? 4.511 5.514 13.464 1.00 94.06 87 LEU A C 1
ATOM 692 O O . LEU A 1 87 ? 3.429 5.667 14.034 1.00 94.06 87 LEU A O 1
ATOM 696 N N . ALA A 1 88 ? 4.896 6.290 12.449 1.00 93.00 88 ALA A N 1
ATOM 697 C CA . ALA A 1 88 ? 4.079 7.380 11.921 1.00 93.00 88 ALA A CA 1
ATOM 698 C C . ALA A 1 88 ? 2.766 6.858 11.313 1.00 93.00 88 ALA A C 1
ATOM 700 O O . ALA A 1 88 ? 1.686 7.380 11.603 1.00 93.00 88 ALA A O 1
ATOM 701 N N . MET A 1 89 ? 2.850 5.782 10.525 1.00 90.31 89 MET A N 1
ATOM 702 C CA . MET A 1 89 ? 1.698 5.081 9.958 1.00 90.31 89 MET A CA 1
ATOM 703 C C . MET A 1 89 ? 0.754 4.577 11.044 1.00 90.31 89 MET A C 1
ATOM 705 O O . MET A 1 89 ? -0.449 4.818 10.970 1.00 90.31 89 MET A O 1
ATOM 709 N N . TRP A 1 90 ? 1.293 3.922 12.070 1.00 94.19 90 TRP A N 1
ATOM 710 C CA . TRP A 1 90 ? 0.520 3.414 13.195 1.00 94.19 90 TRP A CA 1
ATOM 711 C C . TRP A 1 90 ? -0.159 4.530 13.988 1.00 94.19 90 TRP A C 1
ATOM 713 O O . TRP A 1 90 ? -1.357 4.441 14.258 1.00 94.19 90 TRP A O 1
ATOM 723 N N . ALA A 1 91 ? 0.556 5.610 14.309 1.00 93.62 91 ALA A N 1
ATOM 724 C CA . ALA A 1 91 ? -0.016 6.749 15.022 1.00 93.62 91 ALA A CA 1
ATOM 725 C C . ALA A 1 91 ? -1.187 7.366 14.236 1.00 93.62 91 ALA A C 1
ATOM 727 O O . ALA A 1 91 ? -2.253 7.641 14.800 1.00 93.62 91 ALA A O 1
ATOM 728 N N . GLY A 1 92 ? -1.028 7.504 12.914 1.00 91.19 92 GLY A N 1
ATOM 729 C CA . GLY A 1 92 ? -2.103 7.907 12.009 1.00 91.19 92 GLY A CA 1
ATOM 730 C C . GLY A 1 92 ? -3.280 6.926 12.017 1.00 91.19 92 GLY A C 1
ATOM 731 O O . GLY A 1 92 ? -4.434 7.348 12.130 1.00 91.19 92 GLY A O 1
ATOM 732 N N . ALA A 1 93 ? -2.995 5.621 11.976 1.00 91.00 93 ALA A N 1
ATOM 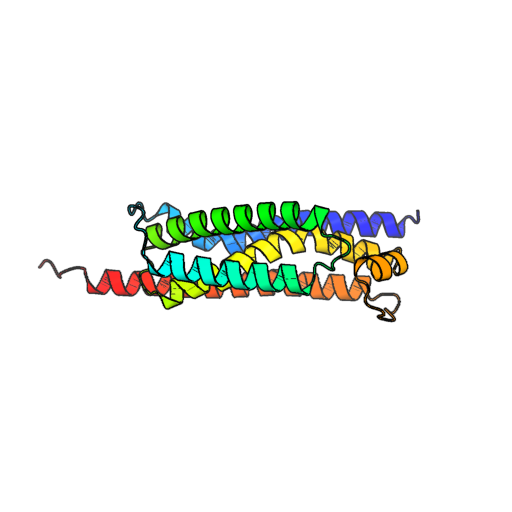733 C CA . ALA A 1 93 ? -3.988 4.548 12.013 1.00 91.00 93 ALA A CA 1
ATOM 734 C C . ALA A 1 93 ? -4.853 4.603 13.268 1.00 91.00 93 ALA A C 1
ATOM 736 O O . ALA A 1 93 ? -6.079 4.582 13.186 1.00 91.00 93 ALA A O 1
ATOM 737 N N . VAL A 1 94 ? -4.215 4.676 14.437 1.00 92.75 94 VAL A N 1
ATOM 738 C CA . VAL A 1 94 ? -4.897 4.645 15.732 1.00 92.75 94 VAL A CA 1
ATOM 739 C C . VAL A 1 94 ? -5.741 5.898 15.913 1.00 92.75 94 VAL A C 1
ATOM 741 O O . VAL A 1 94 ? -6.903 5.797 16.314 1.00 92.75 94 VAL A O 1
ATOM 744 N N . SER A 1 95 ? -5.199 7.064 15.546 1.00 90.62 95 SER A N 1
ATOM 745 C CA . SER A 1 95 ? -5.943 8.326 15.547 1.00 90.62 95 SER A CA 1
ATOM 746 C C . SER A 1 95 ? -7.188 8.233 14.661 1.00 90.62 95 SER A C 1
ATOM 748 O O . SER A 1 95 ? -8.295 8.567 15.095 1.00 90.62 95 SER A O 1
ATOM 750 N N . PHE A 1 96 ? -7.039 7.688 13.451 1.00 87.94 96 PHE A N 1
ATOM 751 C CA . PHE A 1 96 ? -8.143 7.504 12.516 1.00 87.94 96 PHE A CA 1
ATOM 752 C C . PHE A 1 96 ? -9.195 6.509 13.027 1.00 87.94 96 PHE A C 1
ATOM 754 O O . PHE A 1 96 ? -10.374 6.851 13.121 1.00 87.94 96 PHE A O 1
ATOM 761 N N . LEU A 1 97 ? -8.785 5.297 13.405 1.00 90.44 97 LEU A N 1
ATOM 762 C CA . LEU A 1 97 ? -9.681 4.237 13.873 1.00 90.44 97 LEU A CA 1
ATOM 763 C C . LEU A 1 97 ? -10.421 4.636 15.151 1.00 90.44 97 LEU A C 1
ATOM 765 O O . LEU A 1 97 ? -11.584 4.274 15.332 1.00 90.44 97 LEU A O 1
ATOM 769 N N . SER A 1 98 ? -9.765 5.396 16.032 1.00 89.38 98 SER A N 1
ATOM 770 C CA . SER A 1 98 ? -10.409 5.948 17.220 1.00 89.38 98 SER A CA 1
ATOM 771 C C . SER A 1 98 ? -11.486 6.970 16.864 1.00 89.38 98 SER A C 1
ATOM 773 O O . SER A 1 98 ? -12.579 6.907 17.426 1.00 89.38 98 SER A O 1
ATOM 775 N N . ARG A 1 99 ? -11.212 7.894 15.933 1.00 86.69 99 ARG A N 1
ATOM 776 C CA . ARG A 1 99 ? -12.207 8.881 15.476 1.00 86.69 99 ARG A CA 1
ATOM 777 C C . ARG A 1 99 ? -13.372 8.214 14.751 1.00 86.69 99 ARG A C 1
ATOM 779 O O . ARG A 1 99 ? -14.516 8.595 14.961 1.00 86.69 99 ARG A O 1
ATOM 786 N N . ALA A 1 100 ? -13.097 7.171 13.972 1.00 85.56 100 ALA A N 1
ATOM 787 C CA . ALA A 1 100 ? -14.108 6.366 13.292 1.00 85.56 100 ALA A CA 1
ATOM 788 C C . ALA A 1 100 ? -14.921 5.456 14.238 1.00 85.56 100 ALA A C 1
ATOM 790 O O . ALA A 1 100 ? -15.852 4.792 13.790 1.00 85.56 100 ALA A O 1
ATOM 791 N N . GLY A 1 101 ? -14.580 5.390 15.532 1.00 87.75 101 GLY A N 1
ATOM 792 C CA . GLY A 1 101 ? -15.307 4.585 16.517 1.00 87.75 101 GLY A CA 1
ATOM 793 C C . GLY A 1 101 ? -15.163 3.070 16.327 1.00 87.75 101 GLY A C 1
ATOM 794 O O . GLY A 1 101 ? -15.969 2.303 16.853 1.00 87.75 101 GLY A O 1
ATOM 795 N N . VAL A 1 102 ? -14.146 2.610 15.591 1.00 89.50 102 VAL A N 1
ATOM 796 C CA . VAL A 1 102 ? -13.940 1.183 15.312 1.00 89.50 102 VAL A CA 1
ATOM 797 C C . VAL A 1 102 ? -13.416 0.494 16.574 1.00 89.50 102 VAL A C 1
ATOM 799 O O . VAL A 1 102 ? -12.256 0.668 16.945 1.00 89.50 102 VAL A O 1
ATOM 802 N N . ARG A 1 103 ? -14.263 -0.305 17.236 1.00 89.81 103 ARG A N 1
ATOM 803 C CA . ARG A 1 103 ? -13.916 -1.024 18.482 1.00 89.81 103 ARG A CA 1
ATOM 804 C C . ARG A 1 103 ? -13.511 -2.484 18.287 1.00 89.81 103 ARG A C 1
ATOM 806 O O . ARG A 1 103 ? -12.895 -3.061 19.172 1.00 89.81 103 ARG A O 1
ATOM 813 N N . ASN A 1 104 ? -13.867 -3.095 17.159 1.00 92.56 104 ASN A N 1
ATOM 814 C CA . ASN A 1 104 ? -13.568 -4.503 16.909 1.00 92.56 104 ASN A CA 1
ATOM 815 C C . ASN A 1 104 ? -12.058 -4.696 16.671 1.00 92.56 104 ASN A C 1
ATOM 817 O O . ASN A 1 104 ? -11.519 -4.195 15.682 1.00 92.56 104 ASN A O 1
ATOM 821 N N . SER A 1 105 ? -11.401 -5.446 17.560 1.00 94.19 105 SER A N 1
ATOM 822 C CA . SER A 1 105 ? -9.956 -5.710 17.542 1.00 94.19 105 SER A CA 1
ATOM 823 C C . SER A 1 105 ? -9.442 -6.289 16.223 1.00 94.19 105 SER A C 1
ATOM 825 O O . SER A 1 105 ? -8.382 -5.880 15.755 1.00 94.19 105 SER A O 1
ATOM 827 N N . LEU A 1 106 ? -10.198 -7.200 15.599 1.00 95.19 106 LEU A N 1
ATOM 828 C CA . LEU A 1 106 ? -9.818 -7.836 14.334 1.00 95.19 106 LEU A CA 1
ATOM 829 C C . LEU A 1 106 ? -9.849 -6.816 13.194 1.00 95.19 106 LEU A C 1
ATOM 831 O O . LEU A 1 106 ? -8.900 -6.718 12.422 1.00 95.19 106 LEU A O 1
ATOM 835 N N . LYS A 1 107 ? -10.900 -5.990 13.127 1.00 93.94 107 LYS A N 1
ATOM 836 C CA . LYS A 1 107 ? -11.018 -4.939 12.102 1.00 93.94 107 LYS A CA 1
ATOM 837 C C . LYS A 1 107 ? -9.901 -3.899 12.209 1.00 93.94 107 LYS A C 1
ATOM 839 O O . LYS A 1 107 ? -9.377 -3.466 11.185 1.00 93.94 107 LYS A O 1
ATOM 844 N N . ARG A 1 108 ? -9.517 -3.527 13.436 1.00 94.19 108 ARG A N 1
ATOM 845 C CA . ARG A 1 108 ? -8.370 -2.635 13.687 1.00 94.19 108 ARG A CA 1
ATOM 846 C C . ARG A 1 108 ? -7.059 -3.276 13.227 1.00 94.19 108 ARG A C 1
ATOM 848 O O . ARG A 1 108 ? -6.285 -2.624 12.536 1.00 94.19 108 ARG A O 1
ATOM 855 N N . GLY A 1 109 ? -6.857 -4.560 13.528 1.00 94.75 109 GLY A N 1
ATOM 856 C CA . GLY A 1 109 ? -5.690 -5.320 13.075 1.00 94.75 109 GLY A CA 1
ATOM 857 C C . GLY A 1 109 ? -5.565 -5.388 11.557 1.00 94.75 109 GLY A C 1
ATOM 858 O O . GLY A 1 109 ? -4.521 -5.042 11.016 1.00 94.75 109 GLY A O 1
ATOM 859 N N . VAL A 1 110 ? -6.647 -5.736 10.854 1.00 95.44 110 VAL A N 1
ATOM 860 C CA . VAL A 1 110 ? -6.674 -5.767 9.379 1.00 95.44 110 VAL A CA 1
ATOM 861 C C . VAL A 1 110 ? -6.349 -4.392 8.786 1.00 95.44 110 VAL A C 1
ATOM 863 O O . VAL A 1 110 ? -5.606 -4.301 7.809 1.00 95.44 110 VAL A O 1
ATOM 866 N N . PHE A 1 111 ? -6.851 -3.310 9.387 1.00 93.81 111 PHE A N 1
ATOM 867 C CA . PHE A 1 111 ? -6.512 -1.956 8.951 1.00 93.81 111 PHE A CA 1
ATOM 868 C C . PHE A 1 111 ? -5.009 -1.667 9.082 1.00 93.81 111 PHE A C 1
ATOM 870 O O . PHE A 1 111 ? -4.389 -1.198 8.131 1.00 93.81 111 PHE A O 1
ATOM 877 N N . ILE A 1 112 ? -4.426 -1.955 10.249 1.00 93.31 112 ILE A N 1
ATOM 878 C CA . ILE A 1 112 ? -3.025 -1.638 10.565 1.00 93.31 112 ILE A CA 1
ATOM 879 C C . ILE A 1 112 ? -2.060 -2.524 9.769 1.00 93.31 112 ILE A C 1
ATOM 881 O O . ILE A 1 112 ? -1.112 -2.014 9.184 1.00 93.31 112 ILE A O 1
ATOM 885 N N . VAL A 1 113 ? -2.306 -3.834 9.721 1.00 93.81 113 VAL A N 1
ATOM 886 C CA . VAL A 1 113 ? -1.366 -4.819 9.163 1.00 93.81 113 VAL A CA 1
ATOM 887 C C . VAL A 1 113 ? -1.506 -4.974 7.649 1.00 93.81 113 VAL A C 1
ATOM 889 O O . VAL A 1 113 ? -0.516 -5.232 6.974 1.00 93.81 113 VAL A O 1
ATOM 892 N N . VAL A 1 114 ? -2.713 -4.822 7.094 1.00 93.69 114 VAL A N 1
ATOM 893 C CA . VAL A 1 114 ? -2.962 -5.068 5.662 1.00 93.69 114 VAL A CA 1
ATOM 894 C C . VAL A 1 114 ? -3.214 -3.767 4.920 1.00 93.69 114 VAL A C 1
ATOM 896 O O . VAL A 1 114 ? -2.499 -3.447 3.972 1.00 93.69 114 VAL A O 1
ATOM 899 N N . LEU A 1 115 ? -4.226 -3.003 5.342 1.00 92.56 115 LEU A N 1
ATOM 900 C CA . LEU A 1 115 ? -4.679 -1.845 4.572 1.00 92.56 115 LEU A CA 1
ATOM 901 C C . LEU A 1 115 ? -3.595 -0.764 4.499 1.00 92.56 115 LEU A C 1
ATOM 903 O O . LEU A 1 115 ? -3.316 -0.257 3.417 1.00 92.56 115 LEU A O 1
ATOM 907 N N . LEU A 1 116 ? -2.961 -0.445 5.629 1.00 91.31 116 LEU A N 1
ATOM 908 C CA . LEU A 1 116 ? -1.959 0.616 5.716 1.00 91.31 116 LEU A CA 1
ATOM 909 C C . LEU A 1 116 ? -0.709 0.329 4.869 1.00 91.31 116 LEU A C 1
ATOM 911 O O . LEU A 1 116 ? -0.386 1.158 4.010 1.00 91.31 116 LEU A O 1
ATOM 915 N N . PRO A 1 117 ? -0.036 -0.829 5.020 1.00 91.25 117 PRO A N 1
ATOM 916 C CA . PRO A 1 117 ? 1.088 -1.194 4.165 1.00 91.25 117 PRO A CA 1
ATOM 917 C C . PRO A 1 117 ? 0.700 -1.257 2.691 1.00 91.25 117 PRO A C 1
ATOM 919 O O . PRO A 1 117 ? 1.451 -0.762 1.858 1.00 91.25 117 PRO A O 1
ATOM 922 N N . ALA A 1 118 ? -0.490 -1.771 2.357 1.00 92.38 118 ALA A N 1
ATOM 923 C CA . ALA A 1 118 ? -0.959 -1.809 0.974 1.00 92.38 118 ALA A CA 1
ATOM 924 C C . ALA A 1 118 ? -1.175 -0.402 0.389 1.00 92.38 118 ALA A C 1
ATOM 926 O O . ALA A 1 118 ? -0.804 -0.149 -0.755 1.00 92.38 118 ALA A O 1
ATOM 927 N N . THR A 1 119 ? -1.725 0.539 1.164 1.00 89.62 119 THR A N 1
ATOM 928 C CA . THR A 1 119 ? -1.866 1.932 0.712 1.00 89.62 119 THR A CA 1
ATOM 929 C C . THR A 1 119 ? -0.523 2.624 0.523 1.00 89.62 119 THR A C 1
ATOM 931 O O . THR A 1 119 ? -0.350 3.323 -0.474 1.00 89.62 119 THR A O 1
ATOM 934 N N . LEU A 1 120 ? 0.444 2.400 1.419 1.00 88.50 120 LEU A N 1
ATOM 935 C CA . LEU A 1 120 ? 1.792 2.944 1.253 1.00 88.50 120 LEU A CA 1
ATOM 936 C C . LEU A 1 120 ? 2.487 2.319 0.041 1.00 88.50 120 LEU A C 1
ATOM 938 O O . LEU A 1 120 ? 3.086 3.035 -0.756 1.00 88.50 120 LEU A O 1
ATOM 942 N N . LEU A 1 121 ? 2.345 1.005 -0.142 1.00 90.62 121 LEU A N 1
ATOM 943 C CA . LEU A 1 121 ? 2.866 0.304 -1.308 1.00 90.62 121 LEU A CA 1
ATOM 944 C C . LEU A 1 121 ? 2.290 0.896 -2.594 1.00 90.62 121 LEU A C 1
ATOM 946 O O . LEU A 1 121 ? 3.052 1.190 -3.504 1.00 90.62 121 LEU A O 1
ATOM 950 N N . LEU A 1 122 ? 0.982 1.156 -2.665 1.00 90.31 122 LEU A N 1
ATOM 951 C CA . LEU A 1 122 ? 0.390 1.821 -3.827 1.00 90.31 122 LEU A CA 1
ATOM 952 C C . LEU A 1 122 ? 0.936 3.236 -4.035 1.00 90.31 122 LEU A C 1
ATOM 954 O O . LEU A 1 122 ? 1.247 3.592 -5.167 1.00 90.31 122 LEU A O 1
ATOM 958 N N . MET A 1 123 ? 1.101 4.030 -2.974 1.00 86.38 123 MET A N 1
ATOM 959 C CA . MET A 1 123 ? 1.677 5.378 -3.079 1.00 86.38 123 MET A CA 1
ATOM 960 C C . MET A 1 123 ? 3.106 5.373 -3.635 1.00 86.38 123 MET A C 1
ATOM 962 O O . MET A 1 123 ? 3.495 6.330 -4.297 1.00 86.38 123 MET A O 1
ATOM 966 N N . VAL A 1 124 ? 3.866 4.302 -3.398 1.00 89.12 124 VAL A N 1
ATOM 967 C CA . VAL A 1 124 ? 5.218 4.111 -3.940 1.00 89.12 124 VAL A CA 1
ATOM 968 C C . VAL A 1 124 ? 5.179 3.520 -5.353 1.00 89.12 124 VAL A C 1
ATOM 970 O O . VAL A 1 124 ? 5.884 3.989 -6.243 1.00 89.12 124 VAL A O 1
ATOM 973 N N . VAL A 1 125 ? 4.333 2.516 -5.589 1.00 89.62 125 VAL A N 1
ATOM 974 C CA . VAL A 1 125 ? 4.239 1.808 -6.872 1.00 89.62 125 VAL A CA 1
ATOM 975 C C . VAL A 1 125 ? 3.675 2.708 -7.966 1.00 89.62 125 VAL A C 1
ATOM 977 O O . VAL A 1 125 ? 4.187 2.665 -9.075 1.00 89.62 125 VAL A O 1
ATOM 980 N N . ILE A 1 126 ? 2.673 3.546 -7.690 1.00 87.56 126 ILE A N 1
ATOM 981 C CA . ILE A 1 126 ? 2.051 4.413 -8.707 1.00 87.56 126 ILE A CA 1
ATOM 982 C C . ILE A 1 126 ? 3.070 5.318 -9.423 1.00 87.56 126 ILE A C 1
ATOM 984 O O . ILE A 1 126 ? 3.082 5.294 -10.651 1.00 87.56 126 ILE A O 1
ATOM 988 N N . PRO A 1 127 ? 3.926 6.098 -8.734 1.00 84.56 127 PRO A N 1
ATOM 989 C CA . PRO A 1 127 ? 4.923 6.929 -9.408 1.00 84.56 127 PRO A CA 1
ATOM 990 C C . PRO A 1 127 ? 6.098 6.131 -9.991 1.00 84.56 127 PRO A C 1
ATOM 992 O O . PRO A 1 127 ? 6.723 6.595 -10.941 1.00 84.56 127 PRO A O 1
ATOM 995 N N . LEU A 1 128 ? 6.403 4.941 -9.459 1.00 87.75 128 LEU A N 1
ATOM 996 C CA . LEU A 1 128 ? 7.480 4.084 -9.977 1.00 87.75 128 LEU A CA 1
ATOM 997 C C . LEU A 1 128 ? 7.069 3.281 -11.211 1.00 87.75 128 LEU A C 1
ATOM 999 O O . LEU A 1 128 ? 7.893 3.024 -12.084 1.00 87.75 128 LEU A O 1
ATOM 1003 N N . PHE A 1 129 ? 5.804 2.890 -11.302 1.00 87.88 129 PHE A N 1
ATOM 1004 C CA . PHE A 1 129 ? 5.266 2.054 -12.368 1.00 87.88 129 PHE A CA 1
ATOM 1005 C C . PHE A 1 129 ? 5.542 2.576 -13.798 1.00 87.88 129 PHE A C 1
ATOM 1007 O O . PHE A 1 129 ? 6.017 1.797 -14.623 1.00 87.88 129 PHE A O 1
ATOM 1014 N N . PRO A 1 130 ? 5.340 3.863 -14.122 1.00 84.56 130 PRO A N 1
ATOM 1015 C CA . PRO A 1 130 ? 5.618 4.411 -15.446 1.00 84.56 130 PRO A CA 1
ATOM 1016 C C . PRO A 1 130 ? 7.115 4.496 -15.728 1.00 84.56 130 PRO A C 1
ATOM 1018 O O . PRO A 1 130 ? 7.531 4.237 -16.854 1.00 84.56 130 PRO A O 1
ATOM 1021 N N . ALA A 1 131 ? 7.934 4.800 -14.714 1.00 84.25 131 ALA A N 1
ATOM 1022 C CA . ALA A 1 131 ? 9.387 4.752 -14.845 1.00 84.25 131 ALA A CA 1
ATOM 1023 C C . ALA A 1 131 ? 9.859 3.320 -15.145 1.00 84.25 131 ALA A C 1
ATOM 1025 O O . ALA A 1 131 ? 10.667 3.117 -16.047 1.00 84.25 131 ALA A O 1
ATOM 1026 N N . ALA A 1 132 ? 9.295 2.320 -14.463 1.00 84.75 132 ALA A N 1
ATOM 1027 C CA . ALA A 1 132 ? 9.574 0.913 -14.724 1.00 84.75 132 ALA A CA 1
ATOM 1028 C C . ALA A 1 132 ? 9.108 0.481 -16.127 1.00 84.75 132 ALA A C 1
ATOM 1030 O O . ALA A 1 132 ? 9.863 -0.173 -16.840 1.00 84.75 132 ALA A O 1
ATOM 1031 N N . CYS A 1 133 ? 7.910 0.885 -16.565 1.00 84.19 133 CYS A N 1
ATOM 1032 C CA . CYS A 1 133 ? 7.417 0.589 -17.914 1.00 84.19 133 CYS A CA 1
ATOM 1033 C C . CYS A 1 133 ? 8.287 1.231 -19.001 1.00 84.19 133 CYS A C 1
ATOM 1035 O O . CYS A 1 133 ? 8.584 0.591 -20.007 1.00 84.19 133 CYS A O 1
ATOM 1037 N N . TYR A 1 134 ? 8.726 2.473 -18.786 1.00 82.44 134 TYR A N 1
ATOM 1038 C CA . TYR A 1 134 ? 9.646 3.159 -19.688 1.00 82.44 134 TYR A CA 1
ATOM 1039 C C . TYR A 1 134 ? 10.991 2.426 -19.770 1.00 82.44 134 TYR A C 1
ATOM 1041 O O . TYR A 1 134 ? 11.452 2.121 -20.868 1.00 82.44 134 TYR A O 1
ATOM 1049 N N . LEU A 1 135 ? 11.577 2.067 -18.621 1.00 82.06 135 LEU A N 1
ATOM 1050 C CA . LEU A 1 135 ? 12.842 1.334 -18.562 1.00 82.06 135 LEU A CA 1
ATOM 1051 C C . LEU A 1 135 ? 12.747 -0.051 -19.226 1.00 82.06 135 LEU A C 1
ATOM 1053 O O . LEU A 1 135 ? 13.663 -0.401 -19.968 1.00 82.06 135 LEU A O 1
ATOM 1057 N N . LEU A 1 136 ? 11.640 -0.793 -19.041 1.00 82.12 136 LEU A N 1
ATOM 1058 C CA . LEU A 1 136 ? 11.390 -2.078 -19.730 1.00 82.12 136 LEU A CA 1
ATOM 1059 C C . LEU A 1 136 ? 11.482 -1.951 -21.248 1.00 82.12 136 LEU A C 1
ATOM 1061 O O . LEU A 1 136 ? 11.975 -2.861 -21.910 1.00 82.12 136 LEU A O 1
ATOM 1065 N N . GLU A 1 137 ? 10.955 -0.858 -21.796 1.00 81.06 137 GLU A N 1
ATOM 1066 C CA . GLU A 1 137 ? 10.840 -0.682 -23.239 1.00 81.06 137 GLU A CA 1
ATOM 1067 C C . GLU A 1 137 ? 12.149 -0.167 -23.855 1.00 81.06 137 GLU A C 1
ATOM 1069 O O . GLU A 1 137 ? 12.538 -0.621 -24.931 1.00 81.06 137 GLU A O 1
ATOM 1074 N N . THR A 1 138 ? 12.846 0.762 -23.186 1.00 81.44 138 THR A N 1
ATOM 1075 C CA . THR A 1 138 ? 14.060 1.390 -23.734 1.00 81.44 138 THR A CA 1
ATOM 1076 C C . THR A 1 138 ? 15.342 0.603 -23.486 1.00 81.44 138 THR A C 1
ATOM 1078 O O . THR A 1 138 ? 16.207 0.580 -24.359 1.00 81.44 138 THR A O 1
ATOM 1081 N N . ASP A 1 139 ? 15.495 -0.010 -22.309 1.00 81.00 139 ASP A N 1
ATOM 1082 C CA . ASP A 1 139 ? 16.725 -0.715 -21.936 1.00 81.00 139 ASP A CA 1
ATOM 1083 C C . ASP A 1 139 ? 16.435 -1.885 -20.974 1.00 81.00 139 ASP A C 1
ATOM 1085 O O . ASP A 1 139 ? 16.552 -1.751 -19.749 1.00 81.00 139 ASP A O 1
ATOM 1089 N N . PRO A 1 140 ? 16.070 -3.065 -21.506 1.00 71.31 140 PRO A N 1
ATOM 1090 C CA . PRO A 1 140 ? 15.749 -4.228 -20.684 1.00 71.31 140 PRO A CA 1
ATOM 1091 C C . PRO A 1 140 ? 16.941 -4.717 -19.844 1.00 71.31 140 PRO A C 1
ATOM 1093 O O . PRO A 1 140 ? 16.727 -5.338 -18.805 1.00 71.31 140 PRO A O 1
ATOM 1096 N N . ARG A 1 141 ? 18.190 -4.394 -20.225 1.00 75.31 141 ARG A N 1
ATOM 1097 C CA . ARG A 1 141 ? 19.386 -4.774 -19.452 1.00 75.31 141 ARG A CA 1
ATOM 1098 C C . ARG A 1 141 ? 19.518 -3.970 -18.163 1.00 75.31 141 ARG A C 1
ATOM 1100 O O . ARG A 1 141 ? 19.946 -4.512 -17.147 1.00 75.31 141 ARG A O 1
ATOM 1107 N N . MET A 1 142 ? 19.115 -2.697 -18.168 1.00 70.94 142 MET A N 1
ATOM 1108 C CA . MET A 1 142 ? 19.030 -1.929 -16.921 1.00 70.94 142 MET A CA 1
ATOM 1109 C C . MET A 1 142 ? 17.997 -2.530 -15.965 1.00 70.94 142 MET A C 1
ATOM 1111 O O . MET A 1 142 ? 18.223 -2.541 -14.757 1.00 70.94 142 MET A O 1
ATOM 1115 N N . MET A 1 143 ? 16.897 -3.081 -16.484 1.00 66.31 143 MET A N 1
ATOM 1116 C CA . MET A 1 143 ? 15.889 -3.742 -15.654 1.00 66.31 143 MET A CA 1
ATOM 1117 C C . MET A 1 143 ? 16.408 -5.040 -15.027 1.00 66.31 143 MET A C 1
ATOM 1119 O O . MET A 1 143 ? 16.176 -5.281 -13.844 1.00 66.31 143 MET A O 1
ATOM 1123 N N . GLU A 1 144 ? 17.146 -5.846 -15.792 1.00 67.81 144 GLU A N 1
ATOM 1124 C CA . GLU A 1 144 ? 17.808 -7.061 -15.301 1.00 67.81 144 GLU A CA 1
ATOM 1125 C C . GLU A 1 144 ? 18.757 -6.742 -14.134 1.00 67.81 144 GLU A C 1
ATOM 1127 O O . GLU A 1 144 ? 18.760 -7.432 -13.114 1.00 67.81 144 GLU A O 1
ATOM 1132 N N . LEU A 1 145 ? 19.471 -5.615 -14.219 1.00 66.62 145 LEU A N 1
ATOM 1133 C CA . LEU A 1 145 ? 20.346 -5.134 -13.151 1.00 66.62 145 LEU A CA 1
ATOM 1134 C C . LEU A 1 145 ? 19.574 -4.661 -11.904 1.00 66.62 145 LEU A C 1
ATOM 1136 O O . LEU A 1 145 ? 20.017 -4.888 -10.777 1.00 66.62 145 LEU A O 1
ATOM 1140 N N . VAL A 1 146 ? 18.426 -4.003 -12.101 1.00 65.69 146 VAL A N 1
ATOM 1141 C CA . VAL A 1 146 ? 17.590 -3.442 -11.022 1.00 65.69 146 VAL A CA 1
ATOM 1142 C C . VAL A 1 146 ? 16.816 -4.528 -10.276 1.00 65.69 146 VAL A C 1
ATOM 1144 O O . VAL 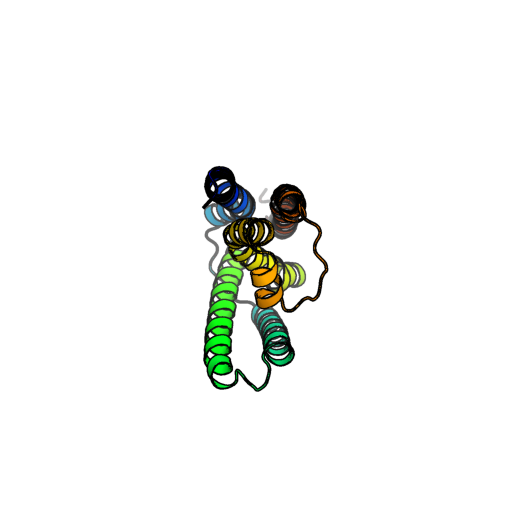A 1 146 ? 16.735 -4.485 -9.050 1.00 65.69 146 VAL A O 1
ATOM 1147 N N . LEU A 1 147 ? 16.250 -5.502 -10.991 1.00 66.25 147 LEU A N 1
ATOM 1148 C CA . LEU A 1 147 ? 15.422 -6.557 -10.403 1.00 66.25 147 LEU A CA 1
ATOM 1149 C C . LEU A 1 147 ? 16.207 -7.831 -10.067 1.00 66.25 147 LEU A C 1
ATOM 1151 O O . LEU A 1 147 ? 15.669 -8.672 -9.349 1.00 66.25 147 LEU A O 1
ATOM 1155 N N . ARG A 1 148 ? 17.450 -7.984 -10.561 1.00 63.31 148 ARG A N 1
ATOM 1156 C CA . ARG A 1 148 ? 18.269 -9.212 -10.451 1.00 63.31 148 ARG A CA 1
ATOM 1157 C C . ARG A 1 148 ? 17.486 -10.494 -10.765 1.00 63.31 148 ARG A C 1
ATOM 1159 O O . ARG A 1 148 ? 17.761 -11.557 -10.215 1.00 63.31 148 ARG A O 1
ATOM 1166 N N . LEU A 1 149 ? 16.476 -10.380 -11.617 1.00 63.25 149 LEU A N 1
ATOM 1167 C CA . LEU A 1 149 ? 15.630 -11.477 -12.045 1.00 63.25 149 LEU A CA 1
ATOM 1168 C C . LEU A 1 149 ? 16.008 -11.771 -13.490 1.00 63.2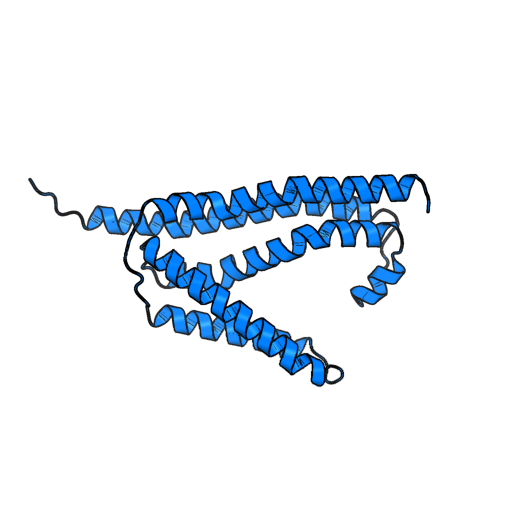5 149 LEU A C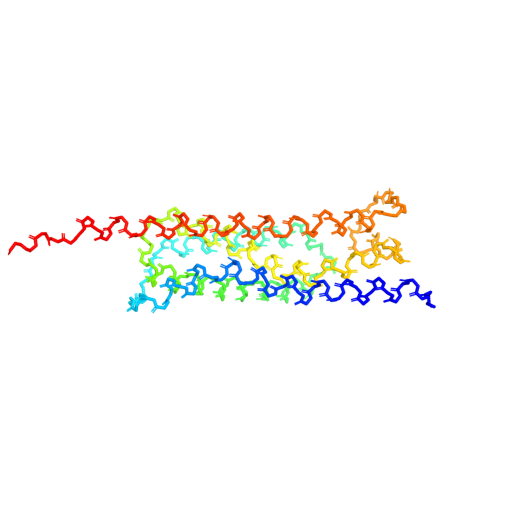 1
ATOM 1170 O O . LEU A 1 149 ? 15.763 -10.942 -14.365 1.00 63.25 149 LEU A O 1
ATOM 1174 N N . GLU A 1 150 ? 16.609 -12.938 -13.719 1.00 60.91 150 GLU A N 1
ATOM 1175 C CA . GLU A 1 150 ? 16.982 -13.455 -15.042 1.00 60.91 150 GLU A CA 1
ATOM 1176 C C . GLU A 1 150 ? 15.731 -13.882 -15.831 1.00 60.91 150 GLU A C 1
ATOM 1178 O O . GLU A 1 150 ? 15.542 -15.043 -16.190 1.00 60.91 150 GLU A O 1
ATOM 1183 N N . PHE A 1 151 ? 14.808 -12.953 -16.071 1.00 65.06 151 PHE A N 1
ATOM 1184 C CA . PHE A 1 151 ? 13.705 -13.201 -16.987 1.00 65.06 151 PHE A CA 1
ATOM 1185 C C . PHE A 1 151 ? 14.131 -12.811 -18.401 1.00 65.06 151 PHE A C 1
ATOM 1187 O O . PHE A 1 151 ? 14.519 -11.675 -18.661 1.00 65.06 151 PHE A O 1
ATOM 1194 N N . ASN A 1 152 ? 13.998 -13.746 -19.343 1.00 73.81 152 ASN A N 1
ATOM 1195 C CA . ASN A 1 152 ? 14.093 -13.447 -20.768 1.00 73.81 152 ASN A CA 1
ATOM 1196 C C . ASN A 1 152 ? 12.825 -12.689 -21.198 1.00 73.81 152 ASN A C 1
ATOM 1198 O O . ASN A 1 152 ? 11.826 -13.290 -21.599 1.00 73.81 152 ASN A O 1
ATOM 1202 N N . ILE A 1 153 ? 12.829 -11.369 -21.012 1.00 72.44 153 ILE A N 1
ATOM 1203 C CA . ILE A 1 153 ? 11.664 -10.515 -21.244 1.00 72.44 153 ILE A CA 1
ATOM 1204 C C . ILE A 1 153 ? 11.518 -10.249 -22.757 1.00 72.44 153 ILE A C 1
ATOM 1206 O O . ILE A 1 153 ? 12.404 -9.635 -23.358 1.00 72.44 153 ILE A O 1
ATOM 1210 N N . PRO A 1 154 ? 10.407 -10.662 -23.400 1.00 80.06 154 PRO A N 1
ATOM 1211 C CA . PRO A 1 154 ? 10.193 -10.412 -24.821 1.00 80.06 154 PRO A CA 1
ATOM 1212 C C . PRO A 1 154 ? 10.023 -8.914 -25.111 1.00 80.06 154 PRO A C 1
ATOM 1214 O O . PRO A 1 154 ? 9.442 -8.164 -24.321 1.00 80.06 154 PRO A O 1
ATOM 1217 N N . ARG A 1 155 ? 10.482 -8.470 -26.291 1.00 73.00 155 ARG A N 1
ATOM 1218 C CA . ARG A 1 155 ? 10.233 -7.102 -26.778 1.00 73.00 155 ARG A CA 1
ATOM 1219 C C . ARG A 1 155 ? 8.722 -6.841 -26.821 1.00 73.00 155 ARG A C 1
ATOM 1221 O O . ARG A 1 155 ? 7.983 -7.623 -27.411 1.00 73.00 155 ARG A O 1
ATOM 1228 N N . GLY A 1 156 ? 8.275 -5.753 -26.193 1.00 75.44 156 GLY A N 1
ATOM 1229 C CA . GLY A 1 156 ? 6.856 -5.412 -26.025 1.00 75.44 156 GLY A CA 1
ATOM 1230 C C . GLY A 1 156 ? 6.263 -5.771 -24.657 1.00 75.44 156 GLY A C 1
ATOM 1231 O O . GLY A 1 156 ? 5.135 -5.375 -24.364 1.00 75.44 156 GLY A O 1
ATOM 1232 N N . ALA A 1 157 ? 7.012 -6.447 -23.778 1.00 80.31 157 ALA A N 1
ATOM 1233 C CA . ALA A 1 157 ? 6.573 -6.691 -22.404 1.00 80.31 157 ALA A CA 1
ATOM 1234 C C . ALA A 1 157 ? 6.321 -5.397 -21.615 1.00 80.31 157 ALA A C 1
ATOM 1236 O O . ALA A 1 157 ? 5.457 -5.393 -20.745 1.00 80.31 157 ALA A O 1
ATOM 1237 N N . GLY A 1 158 ? 7.012 -4.295 -21.937 1.00 78.19 158 GLY A N 1
ATOM 1238 C CA . GLY A 1 158 ? 6.757 -2.982 -21.337 1.00 78.19 158 GLY A CA 1
ATOM 1239 C C . GLY A 1 158 ? 5.339 -2.483 -21.617 1.00 78.19 158 GLY A C 1
ATOM 1240 O O . GLY A 1 158 ? 4.647 -2.045 -20.702 1.00 78.19 158 GLY A O 1
ATOM 1241 N N . ILE A 1 159 ? 4.860 -2.636 -22.855 1.00 80.81 159 ILE A N 1
ATOM 1242 C CA . ILE A 1 159 ? 3.493 -2.265 -23.256 1.00 80.81 159 ILE A CA 1
ATOM 1243 C C . ILE A 1 159 ? 2.460 -3.155 -22.555 1.00 80.81 159 ILE A C 1
ATOM 1245 O O . ILE A 1 159 ? 1.454 -2.658 -22.048 1.00 80.81 159 ILE A O 1
ATOM 1249 N N . VAL A 1 160 ? 2.714 -4.465 -22.488 1.00 85.19 160 VAL A N 1
ATOM 1250 C CA . VAL A 1 160 ? 1.829 -5.405 -21.783 1.00 85.19 160 VAL A CA 1
ATOM 1251 C C . VAL A 1 160 ? 1.786 -5.084 -20.288 1.00 85.19 160 VAL A C 1
ATOM 1253 O O . VAL A 1 160 ? 0.702 -4.989 -19.718 1.00 85.19 160 VAL A O 1
ATOM 1256 N N . ALA A 1 161 ? 2.938 -4.845 -19.657 1.00 85.62 161 ALA A N 1
ATOM 1257 C CA . ALA A 1 161 ? 3.031 -4.450 -18.255 1.00 85.62 161 ALA A CA 1
ATOM 1258 C C . ALA A 1 161 ? 2.304 -3.125 -17.998 1.00 85.62 161 ALA A C 1
ATOM 1260 O O . ALA A 1 161 ? 1.553 -3.035 -17.029 1.00 85.62 161 ALA A O 1
ATOM 1261 N N . ALA A 1 162 ? 2.451 -2.142 -18.892 1.00 84.75 162 ALA A N 1
ATOM 1262 C CA . ALA A 1 162 ? 1.733 -0.875 -18.836 1.00 84.75 162 ALA A CA 1
ATOM 1263 C C . ALA A 1 162 ? 0.213 -1.091 -18.884 1.00 84.75 162 ALA A C 1
ATOM 1265 O O . ALA A 1 162 ? -0.505 -0.578 -18.026 1.00 84.75 162 ALA A O 1
ATOM 1266 N N . ALA A 1 163 ? -0.283 -1.893 -19.829 1.00 87.25 163 ALA A N 1
ATOM 1267 C CA . ALA A 1 163 ? -1.707 -2.202 -19.951 1.00 87.25 163 ALA A CA 1
ATOM 1268 C C . ALA A 1 163 ? -2.245 -2.930 -18.707 1.00 87.25 163 ALA A C 1
ATOM 1270 O O . ALA A 1 163 ? -3.255 -2.520 -18.131 1.00 87.25 163 ALA A O 1
ATOM 1271 N N . VAL A 1 164 ? -1.535 -3.965 -18.246 1.00 90.06 164 VAL A N 1
ATOM 1272 C CA . VAL A 1 164 ? -1.910 -4.750 -17.063 1.00 90.06 164 VAL A CA 1
ATOM 1273 C C . VAL A 1 164 ? -1.904 -3.879 -15.812 1.00 90.06 164 VAL A C 1
ATOM 1275 O O . VAL A 1 164 ? -2.888 -3.868 -15.078 1.00 90.06 164 VAL A O 1
ATOM 1278 N N . GLY A 1 165 ? -0.842 -3.113 -15.562 1.00 87.38 165 GLY A N 1
ATOM 1279 C CA . GLY A 1 165 ? -0.753 -2.281 -14.365 1.00 87.38 165 GLY A CA 1
ATOM 1280 C C . GLY A 1 165 ? -1.723 -1.100 -14.374 1.00 87.38 165 GLY A C 1
ATOM 1281 O O . GLY A 1 165 ? -2.265 -0.762 -13.324 1.00 87.38 165 GLY A O 1
ATOM 1282 N N . THR A 1 166 ? -2.053 -0.549 -15.548 1.00 86.75 166 THR A N 1
ATOM 1283 C CA . THR A 1 166 ? -3.096 0.486 -15.684 1.00 86.75 166 THR A CA 1
ATOM 1284 C C . THR A 1 166 ? -4.472 -0.030 -15.257 1.00 86.75 166 THR A C 1
ATOM 1286 O O . THR A 1 166 ? -5.261 0.739 -14.718 1.00 86.75 166 THR A O 1
ATOM 1289 N N . LEU A 1 167 ? -4.759 -1.325 -15.435 1.00 90.25 167 LEU A N 1
ATOM 1290 C CA . LEU A 1 167 ? -5.994 -1.958 -14.952 1.00 90.25 167 LEU A CA 1
ATOM 1291 C C . LEU A 1 167 ? -5.875 -2.452 -13.503 1.00 90.25 167 LEU A C 1
ATOM 1293 O O . LEU A 1 167 ? -6.813 -2.316 -12.713 1.00 90.25 167 LEU A O 1
ATOM 1297 N N . ALA A 1 168 ? -4.717 -3.000 -13.133 1.00 90.69 168 ALA A N 1
ATOM 1298 C CA . ALA A 1 168 ? -4.479 -3.573 -11.815 1.00 90.69 168 ALA A CA 1
ATOM 1299 C C . ALA A 1 168 ? -4.446 -2.508 -10.710 1.00 90.69 168 ALA A C 1
ATOM 1301 O O . ALA A 1 168 ? -4.978 -2.747 -9.627 1.00 90.69 168 ALA A O 1
ATOM 1302 N N . LEU A 1 169 ? -3.878 -1.323 -10.968 1.00 89.69 169 LEU A N 1
ATOM 1303 C CA . LEU A 1 169 ? -3.784 -0.244 -9.977 1.00 89.69 169 LEU A CA 1
ATOM 1304 C C . LEU A 1 169 ? -5.170 0.271 -9.531 1.00 89.69 169 LEU A C 1
ATOM 1306 O O . LEU A 1 169 ? -5.432 0.282 -8.324 1.00 89.69 169 LEU A O 1
ATOM 1310 N N . PRO A 1 170 ? -6.105 0.627 -10.439 1.00 89.19 170 PRO A N 1
ATOM 1311 C CA . PRO A 1 170 ? -7.477 0.956 -10.060 1.00 89.19 170 PRO A CA 1
ATOM 1312 C C . PRO A 1 170 ? -8.201 -0.205 -9.379 1.00 89.19 170 PRO A C 1
ATOM 1314 O O . PRO A 1 170 ? -8.901 0.018 -8.393 1.00 89.19 170 PRO A O 1
ATOM 1317 N N . ALA A 1 171 ? -8.021 -1.442 -9.857 1.00 91.75 171 ALA A N 1
ATOM 1318 C CA . ALA A 1 171 ? -8.646 -2.617 -9.251 1.00 91.75 171 ALA A CA 1
ATOM 1319 C C . ALA A 1 171 ? -8.188 -2.823 -7.795 1.00 91.75 171 ALA A C 1
ATOM 1321 O O . ALA A 1 171 ? -9.021 -3.033 -6.910 1.00 91.75 171 ALA A O 1
ATOM 1322 N N . ALA A 1 172 ? -6.888 -2.677 -7.525 1.00 92.00 172 ALA A N 1
ATOM 1323 C CA . ALA A 1 172 ? -6.334 -2.698 -6.175 1.00 92.00 172 ALA A CA 1
ATOM 1324 C C . ALA A 1 172 ? -6.898 -1.551 -5.320 1.00 92.00 172 ALA A C 1
ATOM 1326 O O . ALA A 1 172 ? -7.332 -1.781 -4.191 1.00 92.00 172 ALA A O 1
ATOM 1327 N N . GLY A 1 173 ? -6.986 -0.335 -5.870 1.00 90.31 173 GLY A N 1
ATOM 1328 C CA . GLY A 1 173 ? -7.613 0.806 -5.198 1.00 90.31 173 GLY A CA 1
ATOM 1329 C C . GLY A 1 173 ? -9.079 0.552 -4.821 1.00 90.31 173 GLY A C 1
ATOM 1330 O O . GLY A 1 173 ? -9.492 0.842 -3.697 1.00 90.31 173 GLY A O 1
ATOM 1331 N N . LEU A 1 174 ? -9.863 -0.056 -5.717 1.00 92.62 174 LEU A N 1
ATOM 1332 C CA . LEU A 1 174 ? -11.252 -0.448 -5.455 1.00 92.62 174 LEU A CA 1
ATOM 1333 C C . LEU A 1 174 ? -11.355 -1.538 -4.384 1.00 92.62 174 LEU A C 1
ATOM 1335 O O . LEU A 1 174 ? -12.247 -1.476 -3.535 1.00 92.62 174 LEU A O 1
ATOM 1339 N N . LEU A 1 175 ? -10.448 -2.517 -4.394 1.00 93.94 175 LEU A N 1
ATOM 1340 C CA . LEU A 1 175 ? -10.392 -3.559 -3.373 1.00 93.94 175 LEU A CA 1
ATOM 1341 C C . LEU A 1 175 ? -10.104 -2.961 -1.989 1.00 93.94 175 LEU A C 1
ATOM 1343 O O . LEU A 1 175 ? -10.836 -3.240 -1.039 1.00 93.94 175 LEU A O 1
ATOM 1347 N N . LEU A 1 176 ? -9.107 -2.077 -1.882 1.00 92.19 176 LEU A N 1
ATOM 1348 C CA . LEU A 1 176 ? -8.792 -1.379 -0.632 1.00 92.19 176 LEU A CA 1
ATOM 1349 C C . LEU A 1 176 ? -9.952 -0.496 -0.164 1.00 92.19 176 LEU A C 1
ATOM 1351 O O . LEU A 1 176 ? -10.271 -0.481 1.025 1.00 92.19 176 LEU A O 1
ATOM 1355 N N . ASN A 1 177 ? -10.639 0.181 -1.087 1.00 91.06 177 ASN A N 1
ATOM 1356 C CA . ASN A 1 177 ? -11.846 0.943 -0.777 1.00 91.06 177 ASN A CA 1
ATOM 1357 C C . ASN A 1 177 ? -12.950 0.037 -0.194 1.00 91.06 177 ASN A C 1
ATOM 1359 O O . ASN A 1 177 ? -13.541 0.363 0.836 1.00 91.06 177 ASN A O 1
ATOM 1363 N N . ARG A 1 178 ? -13.187 -1.148 -0.777 1.00 92.88 178 ARG A N 1
ATOM 1364 C CA . ARG A 1 178 ? -14.160 -2.119 -0.242 1.00 92.88 178 ARG A CA 1
ATOM 1365 C C . ARG A 1 178 ? -13.792 -2.602 1.160 1.00 92.88 178 ARG A C 1
ATOM 1367 O O . ARG A 1 178 ? -14.666 -2.651 2.026 1.00 92.88 178 ARG A O 1
ATOM 1374 N N . ILE A 1 179 ? -12.517 -2.911 1.400 1.00 92.69 179 ILE A N 1
ATOM 1375 C CA . ILE A 1 179 ? -12.027 -3.323 2.725 1.00 92.69 179 ILE A CA 1
ATOM 1376 C C . ILE A 1 179 ? -12.220 -2.184 3.735 1.00 92.69 179 ILE A C 1
ATOM 1378 O O . ILE A 1 179 ? -12.768 -2.403 4.816 1.00 92.69 179 ILE A O 1
ATOM 1382 N N . SER A 1 180 ? -11.854 -0.955 3.365 1.00 89.81 180 SER A N 1
ATOM 1383 C CA . SER A 1 180 ? -12.045 0.242 4.192 1.00 89.81 180 SER A CA 1
ATOM 1384 C C . SER A 1 180 ? -13.521 0.459 4.551 1.00 89.81 180 SER A C 1
ATOM 1386 O O . SER A 1 180 ? -13.870 0.610 5.725 1.00 89.81 180 SER A O 1
ATOM 1388 N N . ALA A 1 181 ? -14.423 0.366 3.570 1.00 90.19 181 ALA A N 1
ATOM 1389 C CA . ALA A 1 181 ? -15.861 0.493 3.794 1.00 90.19 181 ALA A CA 1
ATOM 1390 C C . ALA A 1 181 ? -16.409 -0.595 4.737 1.00 90.19 181 ALA A C 1
ATOM 1392 O O . ALA A 1 181 ? -17.233 -0.299 5.605 1.00 90.19 181 ALA A O 1
ATOM 1393 N N . TRP A 1 182 ? -15.943 -1.842 4.614 1.00 92.75 182 TRP A N 1
ATOM 1394 C CA . TRP A 1 182 ? -16.327 -2.944 5.505 1.00 92.75 182 TRP A CA 1
ATOM 1395 C C . TRP A 1 182 ? -15.860 -2.732 6.958 1.00 92.75 182 TRP A C 1
ATOM 1397 O O . TRP A 1 182 ? -16.586 -3.053 7.913 1.00 92.75 182 TRP A O 1
ATOM 1407 N N . ILE A 1 183 ? -14.672 -2.148 7.140 1.00 89.56 183 ILE A N 1
ATOM 1408 C CA . ILE A 1 183 ? -14.145 -1.783 8.461 1.00 89.56 183 ILE A CA 1
ATOM 1409 C C . ILE A 1 183 ? -15.046 -0.725 9.107 1.00 89.56 183 ILE A C 1
ATOM 1411 O O . ILE A 1 183 ? -15.464 -0.900 10.253 1.00 89.56 183 ILE A O 1
ATOM 1415 N N . VAL A 1 184 ? -15.408 0.319 8.354 1.00 86.06 184 VAL A N 1
ATOM 1416 C CA . VAL A 1 184 ? -16.216 1.445 8.850 1.00 86.06 184 VAL A CA 1
ATOM 1417 C C . VAL A 1 184 ? -17.668 1.048 9.136 1.00 86.06 184 VAL A C 1
ATOM 1419 O O . VAL A 1 184 ? -18.198 1.419 10.181 1.00 86.06 184 VAL A O 1
ATOM 1422 N N . ARG A 1 185 ? -18.324 0.260 8.269 1.00 86.81 185 ARG A N 1
ATOM 1423 C CA . ARG A 1 185 ? -19.744 -0.122 8.450 1.00 86.81 185 ARG A CA 1
ATOM 1424 C C . ARG A 1 185 ? -20.016 -0.812 9.787 1.00 86.81 185 ARG A C 1
ATOM 1426 O O . ARG A 1 185 ? -21.001 -0.498 10.444 1.00 86.81 185 ARG A O 1
ATOM 1433 N N . GLY A 1 186 ? -19.099 -1.667 10.242 1.00 77.81 186 GLY A N 1
ATOM 1434 C CA . GLY A 1 186 ? -19.260 -2.345 11.534 1.00 77.81 186 GLY A CA 1
ATOM 1435 C C . GLY A 1 186 ? -19.202 -1.429 12.759 1.00 77.81 186 GLY A C 1
ATOM 1436 O O . GLY A 1 186 ? -19.569 -1.863 13.844 1.00 77.81 186 GLY A O 1
ATOM 1437 N N . ALA A 1 187 ? -18.731 -0.186 12.625 1.00 75.12 187 ALA A N 1
ATOM 1438 C CA . ALA A 1 187 ? -18.751 0.780 13.723 1.00 75.12 187 ALA A CA 1
ATOM 1439 C C . ALA A 1 187 ? -20.141 1.423 13.910 1.00 75.12 187 ALA A C 1
ATOM 1441 O O . ALA A 1 187 ? -20.520 1.762 15.034 1.00 75.12 187 ALA A O 1
ATOM 1442 N N . GLY A 1 188 ? -20.915 1.562 12.826 1.00 73.94 188 GLY A N 1
ATOM 1443 C CA . GLY A 1 188 ? -22.243 2.183 12.847 1.00 73.94 188 GLY A CA 1
ATOM 1444 C C . GLY A 1 188 ? -23.296 1.332 13.560 1.00 73.94 188 GLY A C 1
ATOM 1445 O O . GLY A 1 188 ? -24.040 1.846 14.390 1.00 73.94 188 GLY A O 1
ATOM 1446 N N . GLU A 1 189 ? -23.301 0.021 13.312 1.00 75.06 189 GLU A N 1
ATOM 1447 C CA . GLU A 1 189 ? -24.271 -0.921 13.898 1.00 75.06 189 GLU A CA 1
ATOM 1448 C C . GLU A 1 189 ? -24.197 -0.954 15.433 1.00 75.06 189 GLU A C 1
ATOM 1450 O O . GLU A 1 189 ? -25.213 -0.888 16.119 1.00 75.06 189 GLU A O 1
ATOM 1455 N N . LEU A 1 190 ? -22.984 -0.943 15.994 1.00 64.75 190 LEU A N 1
ATOM 1456 C CA . LEU A 1 190 ? -22.768 -0.912 17.447 1.00 64.75 190 LEU A CA 1
ATOM 1457 C C . LEU A 1 190 ? -23.232 0.395 18.103 1.00 64.75 190 LEU A C 1
ATOM 1459 O O . LEU A 1 190 ? -23.519 0.415 19.302 1.00 64.75 190 LEU A O 1
ATOM 1463 N N . SER A 1 191 ? -23.268 1.487 17.338 1.00 67.06 191 SER A N 1
ATOM 1464 C CA . SER A 1 191 ? -23.733 2.787 17.824 1.00 67.06 191 SER A CA 1
ATOM 1465 C C . SER A 1 191 ? -25.260 2.863 17.826 1.00 67.06 191 SER A C 1
ATOM 1467 O O . SER A 1 191 ? -25.828 3.395 18.775 1.00 67.06 191 SER A O 1
ATOM 1469 N N . ALA A 1 192 ? -25.918 2.270 16.823 1.00 74.31 192 ALA A N 1
ATOM 1470 C CA . ALA A 1 192 ? -27.377 2.204 16.739 1.00 74.31 192 ALA A CA 1
ATOM 1471 C C . ALA A 1 192 ? -27.993 1.374 17.880 1.00 74.31 192 ALA A C 1
ATOM 1473 O O . ALA A 1 192 ? -28.992 1.779 18.460 1.00 74.31 192 ALA A O 1
ATOM 1474 N N . VAL A 1 193 ? -27.353 0.267 18.277 1.00 78.19 193 VAL A N 1
ATOM 1475 C CA . VAL A 1 193 ? -27.822 -0.586 19.391 1.00 78.19 193 VAL A CA 1
ATOM 1476 C C . VAL A 1 193 ? -27.746 0.116 20.757 1.00 78.19 193 VAL A C 1
ATOM 1478 O O . VAL A 1 193 ? -28.458 -0.253 21.685 1.00 78.19 193 VAL A O 1
ATOM 1481 N N . ARG A 1 194 ? -26.876 1.123 20.916 1.00 68.44 194 ARG A N 1
ATOM 1482 C CA . ARG A 1 194 ? -26.642 1.799 22.204 1.00 68.44 194 ARG A CA 1
ATOM 1483 C C . ARG A 1 194 ? -27.437 3.080 22.412 1.00 68.44 194 ARG A C 1
ATOM 1485 O O . ARG A 1 194 ? -27.296 3.658 23.487 1.00 68.44 194 ARG A O 1
ATOM 1492 N N . GLN A 1 195 ? -28.214 3.550 21.439 1.00 70.19 195 GLN A N 1
ATOM 1493 C CA . GLN A 1 195 ? -29.097 4.684 21.694 1.00 70.19 195 GLN A CA 1
ATOM 1494 C C . GLN A 1 195 ? -30.314 4.175 22.479 1.00 70.19 195 GLN A C 1
ATOM 1496 O O . GLN A 1 195 ? -31.094 3.401 21.924 1.00 70.19 195 GLN A O 1
ATOM 1501 N N . PRO A 1 196 ? -30.460 4.529 23.773 1.00 69.19 196 PRO A N 1
ATOM 1502 C CA . PRO A 1 196 ? -31.662 4.181 24.512 1.00 69.19 196 PRO A CA 1
ATOM 1503 C C . PRO A 1 196 ? -32.845 4.835 23.803 1.00 69.19 196 PRO A C 1
ATOM 1505 O O . PRO A 1 196 ? -32.764 6.003 23.422 1.00 69.19 196 PRO A O 1
ATOM 1508 N N . VAL A 1 197 ? -33.922 4.075 23.607 1.00 76.75 197 VAL A N 1
ATOM 1509 C CA . VAL A 1 197 ? -35.199 4.610 23.135 1.00 76.75 197 VAL A CA 1
ATOM 1510 C C . VAL A 1 197 ? -35.692 5.557 24.224 1.00 76.75 197 VAL A C 1
ATOM 1512 O O . VAL A 1 197 ? -36.311 5.134 25.196 1.00 76.75 197 VAL A O 1
ATOM 1515 N N . THR A 1 198 ? -35.321 6.830 24.128 1.00 76.88 198 THR A N 1
ATOM 1516 C CA . THR A 1 198 ? -35.915 7.884 24.941 1.00 76.88 198 THR A CA 1
ATOM 1517 C C . THR A 1 198 ? -37.302 8.120 24.366 1.00 76.88 198 THR A C 1
ATOM 1519 O O . THR A 1 198 ? -37.432 8.771 23.328 1.00 76.88 198 THR A O 1
ATOM 1522 N N . ALA A 1 199 ? -38.284 7.461 24.981 1.00 63.41 199 ALA A N 1
ATOM 1523 C CA . ALA A 1 199 ? -39.705 7.722 24.797 1.00 63.41 199 ALA A CA 1
ATOM 1524 C C . ALA A 1 199 ? -40.091 9.065 25.431 1.00 63.41 199 ALA A C 1
ATOM 1526 O O . ALA A 1 199 ? -39.449 9.436 26.443 1.00 63.41 199 ALA A O 1
#

pLDDT: mean 84.7, std 8.41, range [60.91, 96.75]

Sequence (199 aa):
MNPRDRVLGIASFMLTLLLAPVVAWLILGPVNRTGGKLKAPTRFHLIDFVWLLVQFQVGLGFCLQYIGVQYQRSFLMLLTFFSVAVLAMWAGAVSFLSRAGVRNSLKRGVFIVVLLPATLLLMVVIPLFPAACYLLETDPRMMELVLRLEFNIPRGAGIVAAAVGTLALPAAGLLLNRISAWIVRGAGELSAVRQPVTA

Foldseek 3Di:
DDPVLVVLLVVLVVLLVVVVVVLVCLQCVVLVVLLVPFPADQDDDPLLVVLLVVQLVVVVVVLVVPVDPVCVVCSVVVNVVVNVVLVVLSVVLSRSCRSLQQPDSVLSSCCSRPLSVLVVVLVVCSVVQSVLLSCVAPPVVVVCVVVVDPDPQDHCVSVVSVVVCSVVSVVSSNVSSVSVVVSSVVSVVVVVVPDPPPD

Secondary structure (DSSP, 8-state):
--HHHHHHHHHHHHHHHHHHHHHHHHHHHHHHHHHTT--------HHHHHHHHHHHHHHHHHHHHHS-GGGHHHHHHHHHHHHHHHHHHHHHHHHHHHHTT---HHHHHHIIIIIHHHHHHHHHHHHHHHHHHHHHHH-HHHHHHHH-----PPTTHHHHHHHHHHHHHHHHHHHHHHHHHHHHHHHHHHHHTTS----